Protein AF-A0A2G2H6Z3-F1 (afdb_monomer)

Foldseek 3Di:
DDDDDDDDDPPPPPPPDPFAQADEDPVDFQDPPPLCRVQARVQVSVLLRQLLCVHDDCVQEPPVLCQVLVVLSVCSHLLCDDPPVRDSRQWHKYWDDWDADPQRKIWTWIWTWGADPNDIDTAWIFIWIWHDDPRHTHIGFQLCVLQVPWDWDDDPQAIETEPDDDDPVQLVVQVVVQVVVCVVVVHHQLARYEYAACAPCSLCVSRRTNDHPVCPPPPDKDWDDHPNNYIYTGHRTSHPVPVVVVRRVD

Radius of gyration: 23.0 Å; Cα contacts (8 Å, |Δi|>4): 441; chains: 1; bounding box: 50×42×101 Å

Mean predicted aligned error: 6.3 Å

pLDDT: mean 90.59, std 12.27, range [41.0, 98.56]

Sequence (250 aa):
MKNIITISIFFICSITFAQQTILENSWTIFSRDSIINTKLETSLNNFLTETNKGNYNIKYIDQNHLKKNKYFYEEFEQITNSRYFKDSVFFKPQLLKSVVDKNQDYYLTIQYIGVNEEKPITNTILKFKATPKDDYYQFFCLFDENTVNWKSKVNDGITFYYSTNYNEEKANKFVKFHRNLEKLTKQSSPIKNYYKCKNTQEALEIFGIQFALRSANSGSGFGMSDDYGNFITGINSEDYLHDYVHSFFG

Nearest PDB structures (foldseek):
  8f3p-assembly1_A  TM=4.150E-01  e=6.224E-02  Enterococcus faecium
  8f3f-assembly1_A  TM=3.521E-01  e=7.906E-02  Enterococcus faecium
  8tnp-assembly1_A  TM=5.217E-01  e=1.669E+00  Homo sapiens
  8u15-assembly1_B  TM=3.998E-01  e=1.166E+00  Homo sapiens
  6sj7-assembly1_B  TM=3.960E-01  e=1.572E+00  Homo sapiens

Secondary structure (DSSP, 8-state):
---------------------PBPPTT--S-SSHHHHHHHHHHHHHHHHHHTTT---TTTS-HHHHHHTHHHHHTTTTTT-BTTTTBTT-SEEEEEEEEE-TTS-EEEEEEEEEEETTEEEEEEEEEEEEEE-SSSEEEE-SHHHHHTT-EEEEETTEEEEESS---HHHHHHHHHHHHHHHHHHT------EEEE-SSHHHHHHTTTEEEEGGGTT--S--EEE-TTSEEEESSS-S--HHHHHHHHH-

Structure (mmCIF, N/CA/C/O backbone):
data_AF-A0A2G2H6Z3-F1
#
_entry.id   AF-A0A2G2H6Z3-F1
#
loop_
_atom_site.group_PDB
_atom_site.id
_atom_site.type_symbol
_atom_site.label_atom_id
_atom_site.label_alt_id
_atom_site.label_comp_id
_atom_site.label_asym_id
_atom_site.label_entity_id
_atom_site.label_seq_id
_atom_site.pdbx_PDB_ins_code
_atom_site.Cartn_x
_atom_site.Cartn_y
_atom_site.Cartn_z
_atom_site.occupancy
_atom_site.B_iso_or_equiv
_atom_site.auth_seq_id
_atom_site.auth_comp_id
_atom_site.auth_asym_id
_atom_site.auth_atom_id
_atom_site.pdbx_PDB_model_num
ATOM 1 N N . MET A 1 1 ? -5.916 14.691 -72.565 1.00 41.00 1 MET A N 1
ATOM 2 C CA . MET A 1 1 ? -4.764 14.299 -71.717 1.00 41.00 1 MET A CA 1
ATOM 3 C C . MET A 1 1 ? -4.893 15.068 -70.407 1.00 41.00 1 MET A C 1
ATOM 5 O O . MET A 1 1 ? -5.027 16.276 -70.482 1.00 41.00 1 MET A O 1
ATOM 9 N N . LYS A 1 2 ? -5.221 14.390 -69.291 1.00 43.62 2 LYS A N 1
ATOM 10 C CA . LYS A 1 2 ? -4.278 13.980 -68.214 1.00 43.62 2 LYS A CA 1
ATOM 11 C C . LYS A 1 2 ? -3.674 15.215 -67.507 1.00 43.62 2 LYS A C 1
ATOM 13 O O . LYS A 1 2 ? -3.047 16.003 -68.189 1.00 43.62 2 LYS A O 1
ATOM 18 N N . ASN A 1 3 ? -3.774 15.477 -66.202 1.00 44.56 3 ASN A N 1
ATOM 19 C CA . ASN A 1 3 ? -4.063 14.674 -65.012 1.00 44.56 3 ASN A CA 1
ATOM 20 C C . ASN A 1 3 ? -4.560 15.611 -63.889 1.00 44.56 3 ASN A C 1
ATOM 22 O O . ASN A 1 3 ? -3.958 16.663 -63.686 1.00 44.56 3 ASN A O 1
ATOM 26 N N . ILE A 1 4 ? -5.570 15.208 -63.114 1.00 50.81 4 ILE A N 1
ATOM 27 C CA . ILE A 1 4 ? -5.819 15.764 -61.774 1.00 50.81 4 ILE A CA 1
ATOM 28 C C . ILE A 1 4 ? -5.204 14.763 -60.796 1.00 50.81 4 ILE A C 1
ATOM 30 O O . ILE A 1 4 ? -5.664 13.629 -60.697 1.00 50.81 4 ILE A O 1
ATOM 34 N N . ILE A 1 5 ? -4.104 15.153 -60.153 1.00 58.66 5 ILE A N 1
ATOM 35 C CA . ILE A 1 5 ? -3.423 14.352 -59.135 1.00 58.66 5 ILE A CA 1
ATOM 36 C C . ILE A 1 5 ? -4.050 14.717 -57.787 1.00 58.66 5 ILE A C 1
ATOM 38 O O . ILE A 1 5 ? -3.790 15.788 -57.243 1.00 58.66 5 ILE A O 1
ATOM 42 N N . THR A 1 6 ? -4.889 13.833 -57.256 1.00 57.03 6 THR A N 1
ATOM 43 C CA . THR A 1 6 ? -5.400 13.922 -55.885 1.00 57.03 6 THR A CA 1
ATOM 44 C C . THR A 1 6 ? -4.414 13.204 -54.965 1.00 57.03 6 THR A C 1
ATOM 46 O O . THR A 1 6 ? -4.332 11.979 -54.969 1.00 57.03 6 THR A O 1
ATOM 49 N N . ILE A 1 7 ? -3.625 13.963 -54.202 1.00 59.94 7 ILE A N 1
ATOM 50 C CA . ILE A 1 7 ? -2.757 13.423 -53.148 1.00 59.94 7 ILE A CA 1
ATOM 51 C C . ILE A 1 7 ? -3.603 13.278 -51.877 1.00 59.94 7 ILE A C 1
ATOM 53 O O . ILE A 1 7 ? -3.895 14.259 -51.197 1.00 59.94 7 ILE A O 1
ATOM 57 N N . SER A 1 8 ? -4.009 12.049 -51.561 1.00 59.59 8 SER A N 1
ATOM 58 C CA . SER A 1 8 ? -4.541 11.683 -50.245 1.00 59.59 8 SER A CA 1
ATOM 59 C C . SER A 1 8 ? -3.375 11.296 -49.335 1.00 59.59 8 SER A C 1
ATOM 61 O O . SER A 1 8 ? -2.833 10.199 -49.443 1.00 59.59 8 SER A O 1
ATOM 63 N N . ILE A 1 9 ? -2.968 12.205 -48.447 1.00 58.09 9 ILE A N 1
ATOM 64 C CA . ILE A 1 9 ? -2.001 11.913 -47.380 1.00 58.09 9 ILE A CA 1
ATOM 65 C C . ILE A 1 9 ? -2.734 11.137 -46.282 1.00 58.09 9 ILE A C 1
ATOM 67 O O . ILE A 1 9 ? -3.565 11.686 -45.562 1.00 58.09 9 ILE A O 1
ATOM 71 N N . PHE A 1 10 ? -2.423 9.847 -46.168 1.00 52.22 10 PHE A N 1
ATOM 72 C CA . PHE A 1 10 ? -2.786 9.014 -45.026 1.00 52.22 10 PHE A CA 1
ATOM 73 C C . PHE A 1 10 ? -1.935 9.443 -43.823 1.00 52.22 10 PHE A C 1
ATOM 75 O O . PHE A 1 10 ? -0.770 9.068 -43.702 1.00 52.22 10 PHE A O 1
ATOM 82 N N . PHE A 1 11 ? -2.512 10.245 -42.930 1.00 54.81 11 PHE A N 1
ATOM 83 C CA . PHE A 1 11 ? -1.947 10.497 -41.606 1.00 54.81 11 PHE A CA 1
ATOM 84 C C . PHE A 1 11 ? -2.235 9.271 -40.728 1.00 54.81 11 PHE A C 1
ATOM 86 O O . PHE A 1 11 ? -3.253 9.195 -40.043 1.00 54.81 11 PHE A O 1
ATOM 93 N N . ILE A 1 12 ? -1.358 8.266 -40.780 1.00 55.50 12 ILE A N 1
ATOM 94 C CA . ILE A 1 12 ? -1.335 7.209 -39.765 1.00 55.50 12 ILE A CA 1
ATOM 95 C C . ILE A 1 12 ? -0.682 7.834 -38.532 1.00 55.50 12 ILE A C 1
ATOM 97 O O . ILE A 1 12 ? 0.539 7.851 -38.395 1.00 55.50 12 ILE A O 1
ATOM 101 N N . CYS A 1 13 ? -1.500 8.415 -37.654 1.00 49.50 13 CYS A N 1
ATOM 102 C CA . CYS A 1 13 ? -1.067 8.773 -3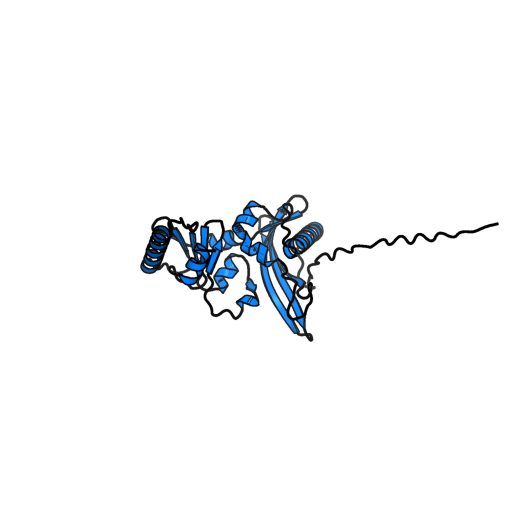6.311 1.00 49.50 13 CYS A CA 1
ATOM 103 C C . CYS A 1 13 ? -0.743 7.479 -35.562 1.00 49.50 13 CYS A C 1
ATOM 105 O O . CYS A 1 13 ? -1.629 6.826 -35.012 1.00 49.50 13 CYS A O 1
ATOM 107 N N . SER A 1 14 ? 0.531 7.099 -35.553 1.00 44.69 14 SER A N 1
ATOM 108 C CA . SER A 1 14 ? 1.062 6.079 -34.659 1.00 44.69 14 SER A CA 1
ATOM 109 C C . SER A 1 14 ? 0.918 6.587 -33.226 1.00 44.69 14 SER A C 1
ATOM 111 O O . SER A 1 14 ? 1.774 7.319 -32.731 1.00 44.69 14 SER A O 1
ATOM 113 N N . ILE A 1 15 ? -0.182 6.239 -32.557 1.00 49.91 15 ILE A N 1
ATOM 114 C CA . ILE A 1 15 ? -0.319 6.434 -31.113 1.00 49.91 15 ILE A CA 1
ATOM 115 C C . ILE A 1 15 ? 0.637 5.430 -30.465 1.00 49.91 15 ILE A C 1
ATOM 117 O O . ILE A 1 15 ? 0.277 4.287 -30.192 1.00 49.91 15 ILE A O 1
ATOM 121 N N . THR A 1 16 ? 1.896 5.824 -30.280 1.00 48.53 16 THR A N 1
ATOM 122 C CA . THR A 1 16 ? 2.834 5.051 -29.470 1.00 48.53 16 THR A CA 1
ATOM 123 C C . THR A 1 16 ? 2.385 5.178 -28.023 1.00 48.53 16 THR A C 1
ATOM 125 O O . THR A 1 16 ? 2.597 6.209 -27.382 1.00 48.53 16 THR A O 1
ATOM 128 N N . PHE A 1 17 ? 1.719 4.149 -27.507 1.00 55.22 17 PHE A N 1
ATOM 129 C CA . PHE A 1 17 ? 1.462 4.053 -26.079 1.00 55.22 17 PHE A CA 1
ATOM 130 C C . PHE A 1 17 ? 2.807 3.876 -25.376 1.00 55.22 17 PHE A C 1
ATOM 132 O O . PHE A 1 17 ? 3.453 2.841 -25.519 1.00 55.22 17 PHE A O 1
ATOM 139 N N . ALA A 1 18 ? 3.244 4.899 -24.642 1.00 60.47 18 ALA A N 1
ATOM 140 C CA . ALA A 1 18 ? 4.401 4.785 -23.768 1.00 60.47 18 ALA A CA 1
ATOM 141 C C . ALA A 1 18 ? 4.065 3.774 -22.660 1.00 60.47 18 ALA A C 1
ATOM 143 O O . ALA A 1 18 ? 3.297 4.072 -21.741 1.00 60.47 18 ALA A O 1
ATOM 144 N N . GLN A 1 19 ? 4.573 2.552 -22.803 1.00 69.69 19 GLN A N 1
ATOM 145 C CA . GLN A 1 19 ? 4.527 1.533 -21.764 1.00 69.69 19 GLN A CA 1
ATOM 146 C C . GLN A 1 19 ? 5.604 1.860 -20.729 1.00 69.69 19 GLN A C 1
ATOM 148 O O . GLN A 1 19 ? 6.705 2.280 -21.087 1.00 69.69 19 GLN A O 1
ATOM 153 N N . GLN A 1 20 ? 5.291 1.698 -19.445 1.00 77.50 20 GLN A N 1
ATOM 154 C CA . GLN A 1 20 ? 6.327 1.751 -18.425 1.00 77.50 20 GLN A CA 1
ATOM 155 C C . GLN A 1 20 ? 7.161 0.479 -18.514 1.00 77.50 20 GLN A C 1
ATOM 157 O O . GLN A 1 20 ? 6.627 -0.629 -18.465 1.00 77.50 20 GLN A O 1
ATOM 162 N N . THR A 1 21 ? 8.471 0.655 -18.625 1.00 82.56 21 THR A N 1
ATOM 163 C CA . THR A 1 21 ? 9.439 -0.433 -18.539 1.00 82.56 21 THR A CA 1
ATOM 164 C C . THR A 1 21 ? 10.172 -0.293 -17.220 1.00 82.56 21 THR A C 1
ATOM 166 O O . THR A 1 21 ? 10.769 0.752 -16.945 1.00 82.56 21 THR A O 1
ATOM 169 N N . ILE A 1 22 ? 10.112 -1.332 -16.394 1.00 86.25 22 ILE A N 1
ATOM 170 C CA . ILE A 1 22 ? 10.948 -1.424 -15.209 1.00 86.25 22 ILE A CA 1
ATOM 171 C C . ILE A 1 22 ? 12.415 -1.502 -15.614 1.00 86.25 22 ILE A C 1
ATOM 173 O O . ILE A 1 22 ? 12.805 -2.262 -16.496 1.00 86.25 22 ILE A O 1
ATOM 177 N N . LEU A 1 23 ? 13.235 -0.685 -14.967 1.00 83.44 23 LEU A N 1
ATOM 178 C CA . LEU A 1 23 ? 14.672 -0.733 -15.142 1.00 83.44 23 LEU A CA 1
ATOM 179 C C . LEU A 1 23 ? 15.222 -1.885 -14.296 1.00 83.44 23 LEU A C 1
ATOM 181 O O . LEU A 1 23 ? 15.136 -1.865 -13.064 1.00 83.44 23 LEU A O 1
ATOM 185 N N . GLU A 1 24 ? 15.800 -2.884 -14.950 1.00 76.38 24 GLU A N 1
ATOM 186 C CA . GLU A 1 24 ? 16.700 -3.825 -14.289 1.00 76.38 24 GLU A CA 1
ATOM 187 C C . GLU A 1 24 ? 18.053 -3.137 -14.069 1.00 76.38 24 GLU A C 1
ATOM 189 O O . GLU A 1 24 ? 18.517 -2.358 -14.907 1.00 76.38 24 GLU A O 1
ATOM 194 N N . ASN A 1 25 ? 18.698 -3.391 -12.929 1.00 72.25 25 ASN A N 1
ATOM 195 C CA . ASN A 1 25 ? 20.121 -3.091 -12.806 1.00 72.25 25 ASN A CA 1
ATOM 196 C C . ASN A 1 25 ? 20.913 -4.365 -13.112 1.00 72.25 25 ASN A C 1
ATOM 198 O O . ASN A 1 25 ? 20.389 -5.469 -13.008 1.00 72.25 25 ASN A O 1
ATOM 202 N N . SER A 1 26 ? 22.194 -4.233 -13.453 1.00 72.19 26 SER A N 1
ATOM 203 C CA . SER A 1 26 ? 23.052 -5.367 -13.836 1.00 72.19 26 SER A CA 1
ATOM 204 C C . SER A 1 26 ? 23.199 -6.466 -12.769 1.00 72.19 26 SER A C 1
ATOM 206 O O . SER A 1 26 ? 23.821 -7.491 -13.029 1.00 72.19 26 SER A O 1
ATOM 208 N N . TRP A 1 27 ? 22.672 -6.248 -11.564 1.00 75.62 27 TRP A N 1
ATOM 209 C CA . TRP A 1 27 ? 22.771 -7.129 -10.405 1.00 75.62 27 TR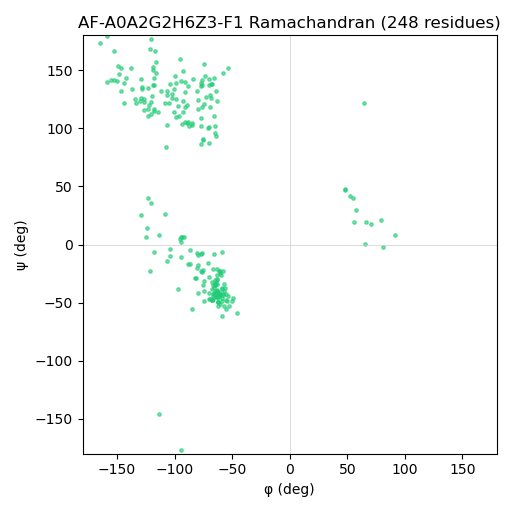P A CA 1
ATOM 210 C C . TRP A 1 27 ? 21.408 -7.654 -9.928 1.00 75.62 27 TRP A C 1
ATOM 212 O O . TRP A 1 27 ? 21.375 -8.500 -9.033 1.00 75.62 27 TRP A O 1
ATOM 222 N N . THR A 1 28 ? 20.292 -7.180 -10.494 1.00 82.19 28 THR A N 1
ATOM 223 C CA . THR A 1 28 ? 18.934 -7.562 -10.097 1.00 82.19 28 THR A CA 1
ATOM 224 C C . THR A 1 28 ? 18.168 -8.125 -11.286 1.00 82.19 28 THR A C 1
ATOM 226 O O . THR A 1 28 ? 17.881 -7.431 -12.250 1.00 82.19 28 THR A O 1
ATOM 229 N N . ILE A 1 29 ? 17.806 -9.401 -11.176 1.00 87.06 29 ILE A N 1
ATOM 230 C CA . ILE A 1 29 ? 16.912 -10.103 -12.102 1.00 87.06 29 ILE A CA 1
ATOM 231 C C . ILE A 1 29 ? 15.679 -10.567 -11.330 1.00 87.06 29 ILE A C 1
ATOM 233 O O . ILE A 1 29 ? 15.762 -10.815 -10.119 1.00 87.06 29 ILE A O 1
ATOM 237 N N . PHE A 1 30 ? 14.540 -10.714 -12.004 1.00 87.06 30 PHE A N 1
ATOM 238 C CA . PHE A 1 30 ? 13.340 -11.241 -11.355 1.00 87.06 30 PHE A CA 1
ATOM 239 C C . PHE A 1 30 ? 13.500 -12.719 -11.012 1.00 87.06 30 PHE A C 1
ATOM 241 O O . PHE A 1 30 ? 13.204 -13.129 -9.888 1.00 87.06 30 PHE A O 1
ATOM 248 N N . SER A 1 31 ? 13.981 -13.507 -11.975 1.00 89.06 31 SER A N 1
ATOM 249 C CA . SER A 1 31 ? 14.215 -14.943 -11.849 1.00 89.06 31 SER A CA 1
ATOM 250 C C . SER A 1 31 ? 15.380 -15.384 -12.734 1.00 89.06 31 SER A C 1
ATOM 252 O O . SER A 1 31 ? 15.662 -14.777 -13.762 1.00 89.06 31 SER A O 1
ATOM 254 N N . ARG A 1 32 ? 16.055 -16.473 -12.349 1.00 89.00 32 ARG A N 1
ATOM 255 C CA . ARG A 1 32 ? 17.066 -17.129 -13.201 1.00 89.00 32 ARG A CA 1
ATOM 256 C C . ARG A 1 32 ? 16.439 -17.969 -14.313 1.00 89.00 32 ARG A C 1
ATOM 258 O O . ARG A 1 32 ? 17.100 -18.244 -15.308 1.00 89.00 32 ARG A O 1
ATOM 265 N N . ASP A 1 33 ? 15.196 -18.396 -14.121 1.00 93.38 33 ASP A N 1
ATOM 266 C CA . ASP A 1 33 ? 14.408 -19.039 -15.165 1.00 93.38 33 ASP A CA 1
ATOM 267 C C . ASP A 1 33 ? 13.913 -17.955 -16.127 1.00 93.38 33 ASP A C 1
ATOM 269 O O . ASP A 1 33 ? 13.194 -17.041 -15.717 1.00 93.38 33 ASP A O 1
ATOM 273 N N . SER A 1 34 ? 14.315 -18.043 -17.394 1.00 92.56 34 SER A N 1
ATOM 274 C CA . SER A 1 34 ? 14.007 -17.030 -18.403 1.00 92.56 34 SER A CA 1
ATOM 275 C C . SER A 1 34 ? 12.514 -16.924 -18.705 1.00 92.56 34 SER A C 1
ATOM 277 O O . SER A 1 34 ? 12.018 -15.820 -18.910 1.00 92.56 34 SER A O 1
ATOM 279 N N . ILE A 1 35 ? 11.780 -18.041 -18.680 1.00 93.94 35 ILE A N 1
ATOM 280 C CA . ILE A 1 35 ? 10.336 -18.061 -18.929 1.00 93.94 35 ILE A CA 1
ATOM 281 C C . ILE A 1 35 ? 9.629 -17.332 -17.789 1.00 93.94 35 ILE A C 1
ATOM 283 O O . ILE A 1 35 ? 8.782 -16.469 -18.032 1.00 93.94 35 ILE A O 1
ATOM 287 N N . ILE A 1 36 ? 10.005 -17.641 -16.546 1.00 95.25 36 ILE A N 1
ATOM 288 C CA . ILE A 1 36 ? 9.456 -16.960 -15.372 1.00 95.25 36 ILE A CA 1
ATOM 289 C C . ILE A 1 36 ? 9.837 -15.478 -15.382 1.00 95.25 36 ILE A C 1
ATOM 291 O O . ILE A 1 36 ? 8.970 -14.640 -15.141 1.00 95.25 36 ILE A O 1
ATOM 295 N N . ASN A 1 37 ? 11.093 -15.143 -15.700 1.00 93.75 37 ASN A N 1
ATOM 296 C CA . ASN A 1 37 ? 11.560 -13.758 -15.759 1.00 93.75 37 ASN A CA 1
ATOM 297 C C . ASN A 1 37 ? 10.713 -12.942 -16.739 1.00 93.75 37 ASN A C 1
ATOM 299 O O . ASN A 1 37 ? 10.122 -11.943 -16.343 1.00 93.75 37 ASN A O 1
ATOM 303 N N . THR A 1 38 ? 10.556 -13.418 -17.979 1.00 93.88 38 THR A N 1
ATOM 304 C CA . THR A 1 38 ? 9.747 -12.736 -18.997 1.00 93.88 38 THR A CA 1
ATOM 305 C C . THR A 1 38 ? 8.280 -12.613 -18.582 1.00 93.88 38 THR A C 1
ATOM 307 O O . THR A 1 38 ? 7.689 -11.544 -18.753 1.00 93.88 38 THR A O 1
ATOM 310 N N . LYS A 1 39 ? 7.673 -13.667 -18.014 1.00 95.69 39 LYS A N 1
ATOM 311 C CA . LYS A 1 39 ? 6.275 -13.624 -17.546 1.00 95.69 39 LYS A CA 1
ATOM 312 C C . LYS A 1 39 ? 6.080 -12.609 -16.414 1.00 95.69 39 LYS A C 1
ATOM 314 O O . LYS A 1 39 ? 5.112 -11.842 -16.437 1.00 95.69 39 LYS A O 1
ATOM 319 N N . LEU A 1 40 ? 6.982 -12.599 -15.436 1.00 96.38 40 LEU A N 1
ATOM 320 C CA . LEU A 1 40 ? 6.923 -11.726 -14.266 1.00 96.38 40 LEU A CA 1
ATOM 321 C C . LEU A 1 40 ? 7.187 -10.267 -14.643 1.00 96.38 40 LEU A C 1
ATOM 323 O O . LEU A 1 40 ? 6.388 -9.401 -14.294 1.00 96.38 40 LEU A O 1
ATOM 327 N N . GLU A 1 41 ? 8.229 -10.008 -15.432 1.00 95.62 41 GLU A N 1
ATOM 328 C CA . GLU A 1 41 ? 8.558 -8.680 -15.954 1.00 95.62 41 GLU A CA 1
ATOM 329 C C . GLU A 1 41 ? 7.404 -8.111 -16.793 1.00 95.62 41 GLU A C 1
ATOM 331 O O . GLU A 1 41 ? 6.947 -6.993 -16.558 1.00 95.62 41 GLU A O 1
ATOM 336 N N . THR A 1 42 ? 6.859 -8.904 -17.723 1.00 95.69 42 THR A N 1
ATOM 337 C CA . THR A 1 42 ? 5.726 -8.480 -18.562 1.00 95.69 42 THR A CA 1
ATOM 338 C C . THR A 1 42 ? 4.490 -8.182 -17.717 1.00 95.69 42 THR A C 1
ATOM 340 O O . THR A 1 42 ? 3.799 -7.188 -17.949 1.00 95.69 42 THR A O 1
ATOM 343 N N . SER A 1 43 ? 4.188 -9.024 -16.725 1.00 97.75 43 SER A N 1
ATOM 344 C CA . SER A 1 43 ? 3.056 -8.795 -15.819 1.00 97.75 43 SER A CA 1
ATOM 345 C C . SER A 1 43 ? 3.252 -7.522 -15.003 1.00 97.75 43 SER A C 1
ATOM 347 O O . SER A 1 43 ? 2.319 -6.733 -14.873 1.00 97.75 43 SER A O 1
ATOM 349 N N . LEU A 1 44 ? 4.471 -7.292 -14.511 1.00 97.69 44 LEU A N 1
ATOM 350 C CA . LEU A 1 44 ? 4.803 -6.125 -13.710 1.00 97.69 44 LEU A CA 1
ATOM 351 C C . LEU A 1 44 ? 4.732 -4.841 -14.535 1.00 97.69 44 LEU A C 1
ATOM 353 O O . LEU A 1 44 ? 4.073 -3.900 -14.116 1.00 97.69 44 LEU A O 1
ATOM 357 N N . ASN A 1 45 ? 5.326 -4.805 -15.727 1.00 96.94 45 ASN A N 1
ATOM 358 C CA . ASN A 1 45 ? 5.267 -3.634 -16.606 1.00 96.94 45 ASN A CA 1
ATOM 359 C C . ASN A 1 45 ? 3.821 -3.235 -16.929 1.00 96.94 45 ASN A C 1
ATOM 361 O O . ASN A 1 45 ? 3.486 -2.048 -16.918 1.00 96.94 45 ASN A O 1
ATOM 365 N N . ASN A 1 46 ? 2.945 -4.216 -17.167 1.00 97.12 46 ASN A N 1
ATOM 366 C CA . ASN A 1 46 ? 1.522 -3.957 -17.382 1.00 97.12 46 ASN A CA 1
ATOM 367 C C . ASN A 1 46 ? 0.837 -3.438 -16.111 1.00 97.12 46 ASN A C 1
ATOM 369 O O . ASN A 1 46 ? 0.185 -2.399 -16.170 1.00 97.12 46 ASN A O 1
ATOM 373 N N . PHE A 1 47 ? 1.059 -4.087 -14.964 1.00 97.81 47 PHE A N 1
ATOM 374 C CA . PHE A 1 47 ? 0.543 -3.633 -13.672 1.00 97.81 47 PHE A CA 1
ATOM 375 C C . PHE A 1 47 ? 0.952 -2.188 -13.354 1.00 97.81 47 PHE A C 1
ATOM 377 O O . PHE A 1 47 ? 0.092 -1.370 -13.033 1.00 97.81 47 PHE A O 1
ATOM 384 N N . LEU A 1 48 ? 2.235 -1.838 -13.493 1.00 97.00 48 LEU A N 1
ATOM 385 C CA . LEU A 1 48 ? 2.734 -0.486 -13.216 1.00 97.00 48 LEU A CA 1
ATOM 386 C C . LEU A 1 48 ? 2.164 0.536 -14.216 1.00 97.00 48 LEU A C 1
ATOM 388 O O . LEU A 1 48 ? 1.698 1.602 -13.820 1.00 97.00 48 LEU A O 1
ATOM 392 N N . THR A 1 49 ? 2.109 0.185 -15.507 1.00 95.56 49 THR A N 1
ATOM 393 C CA . THR A 1 49 ? 1.547 1.062 -16.552 1.00 95.56 49 THR A CA 1
ATOM 394 C C . THR A 1 49 ? 0.075 1.388 -16.306 1.00 95.56 49 THR A C 1
ATOM 396 O O . THR A 1 49 ? -0.353 2.523 -16.532 1.00 95.56 49 THR A O 1
ATOM 399 N N . GLU A 1 50 ? -0.715 0.395 -15.904 1.00 95.56 50 GLU A N 1
ATOM 400 C CA . GLU A 1 50 ? -2.146 0.558 -15.661 1.00 95.56 50 GLU A CA 1
ATOM 401 C C . GLU A 1 50 ? -2.407 1.305 -14.350 1.00 95.56 50 GLU A C 1
ATOM 403 O O . GLU A 1 50 ? -3.122 2.310 -14.359 1.00 95.56 50 GLU A O 1
ATOM 408 N N . THR A 1 51 ? -1.762 0.899 -13.254 1.00 96.19 51 THR A N 1
ATOM 409 C CA . THR A 1 51 ? -1.940 1.548 -11.944 1.00 96.19 51 THR A CA 1
ATOM 410 C C . THR A 1 51 ? -1.456 2.995 -11.936 1.00 96.19 51 THR A C 1
ATOM 412 O O . THR A 1 51 ? -2.130 3.846 -11.368 1.00 96.19 51 THR A O 1
ATOM 415 N N . ASN A 1 52 ? -0.397 3.343 -12.679 1.00 95.50 52 ASN A N 1
ATOM 416 C CA . ASN A 1 52 ? 0.018 4.743 -12.831 1.00 95.50 52 ASN A CA 1
ATOM 417 C C . ASN A 1 52 ? -1.050 5.640 -13.476 1.00 95.50 52 ASN A C 1
ATOM 419 O O . ASN A 1 52 ? -1.034 6.855 -13.281 1.00 95.50 52 ASN A O 1
ATOM 423 N N . LYS A 1 53 ? -1.986 5.056 -14.231 1.00 94.69 53 LYS A N 1
ATOM 424 C CA . LYS A 1 53 ? -3.123 5.759 -14.844 1.00 94.69 53 LYS A CA 1
ATOM 425 C C . LYS A 1 53 ? -4.396 5.706 -13.988 1.00 94.69 53 LYS A C 1
ATOM 427 O O . LYS A 1 53 ? -5.423 6.182 -14.457 1.00 94.69 53 LYS A O 1
ATOM 432 N N . GLY A 1 54 ? -4.353 5.104 -12.796 1.00 94.81 54 GLY A N 1
ATOM 433 C CA . GLY A 1 54 ? -5.547 4.815 -11.990 1.00 94.81 54 GLY A CA 1
ATOM 434 C C . GLY A 1 54 ? -6.429 3.712 -12.577 1.00 94.81 54 GLY A C 1
ATOM 435 O O . GLY A 1 54 ? -7.599 3.591 -12.226 1.00 94.81 54 GLY A O 1
ATOM 436 N N . ASN A 1 55 ? -5.888 2.902 -13.494 1.00 95.44 55 ASN A N 1
ATOM 437 C CA . ASN A 1 55 ? -6.611 1.788 -14.094 1.00 95.44 55 ASN A CA 1
ATOM 438 C C . ASN A 1 55 ? -6.259 0.490 -13.362 1.00 95.44 55 ASN A C 1
ATOM 440 O O . ASN A 1 55 ? -5.113 0.047 -13.380 1.00 95.44 55 ASN A O 1
ATOM 444 N N . TYR A 1 56 ? -7.257 -0.159 -12.762 1.00 93.56 56 TYR A N 1
ATOM 445 C CA . TYR A 1 56 ? -7.060 -1.380 -11.980 1.00 93.56 56 TYR A CA 1
ATOM 446 C C . TYR A 1 56 ? -7.598 -2.616 -12.706 1.00 93.56 56 TYR A C 1
ATOM 448 O O . TYR A 1 56 ? -8.728 -3.053 -12.484 1.00 93.56 56 TYR A O 1
ATOM 456 N N . ASN A 1 57 ? -6.788 -3.185 -13.599 1.00 92.94 57 ASN A N 1
ATOM 457 C CA . ASN A 1 57 ? -7.179 -4.350 -14.389 1.00 92.94 57 ASN A CA 1
ATOM 458 C C . ASN A 1 57 ? -7.298 -5.613 -13.525 1.00 92.94 57 ASN A C 1
ATOM 460 O O . ASN A 1 57 ? -6.357 -6.008 -12.831 1.00 92.94 57 ASN A O 1
ATOM 464 N N . ILE A 1 58 ? -8.438 -6.300 -13.646 1.00 94.19 58 ILE A N 1
ATOM 465 C CA . ILE A 1 58 ? -8.738 -7.555 -12.940 1.00 94.19 58 ILE A CA 1
ATOM 466 C C . ILE A 1 58 ? -7.724 -8.668 -13.227 1.00 94.19 58 ILE A C 1
ATOM 468 O O . ILE A 1 58 ? -7.577 -9.600 -12.436 1.00 94.19 58 ILE A O 1
ATOM 472 N N . LYS A 1 59 ? -7.020 -8.584 -14.365 1.00 96.38 59 LYS A N 1
ATOM 473 C CA . LYS A 1 59 ? -5.963 -9.526 -14.712 1.00 96.38 59 LYS A CA 1
ATOM 474 C C . LYS A 1 59 ? -4.835 -9.443 -13.691 1.00 96.38 59 LYS A C 1
ATOM 476 O O . LYS A 1 59 ? -4.496 -10.458 -13.110 1.00 96.38 59 LYS A O 1
ATOM 481 N N . TYR A 1 60 ? -4.294 -8.262 -13.412 1.00 97.44 60 TYR A N 1
ATOM 482 C CA . TYR A 1 60 ? -3.113 -8.120 -12.550 1.00 97.44 60 TYR A CA 1
ATOM 483 C C . TYR A 1 60 ? -3.451 -7.841 -11.082 1.00 97.44 60 TYR A C 1
ATOM 485 O O . TYR A 1 60 ? -2.568 -7.910 -10.229 1.00 97.44 60 TYR A O 1
ATOM 493 N N . ILE A 1 61 ? -4.716 -7.541 -10.777 1.00 96.88 61 ILE A N 1
ATOM 494 C CA . ILE A 1 61 ? -5.165 -7.151 -9.441 1.00 96.88 61 ILE A CA 1
ATOM 495 C C . ILE A 1 61 ? -6.441 -7.910 -9.075 1.00 96.88 61 ILE A C 1
ATOM 497 O O . ILE A 1 61 ? -7.451 -7.827 -9.776 1.00 96.88 61 ILE A O 1
ATOM 501 N N . ASP A 1 62 ? -6.416 -8.606 -7.938 1.00 96.56 62 ASP A N 1
ATOM 502 C CA . ASP A 1 62 ? -7.634 -9.149 -7.339 1.00 96.56 62 ASP A CA 1
ATOM 503 C C . ASP A 1 62 ? -8.532 -8.011 -6.826 1.00 96.56 62 ASP A C 1
ATOM 505 O O . ASP A 1 62 ? -8.102 -7.162 -6.047 1.00 96.56 62 ASP A O 1
ATOM 509 N N . GLN A 1 63 ? -9.795 -7.987 -7.252 1.00 94.75 63 GLN A N 1
ATOM 510 C CA . GLN A 1 63 ? -10.698 -6.867 -6.967 1.00 94.75 63 GLN A CA 1
ATOM 511 C C . GLN A 1 63 ? -11.122 -6.779 -5.498 1.00 94.75 63 GLN A C 1
ATOM 513 O O . GLN A 1 63 ? -11.412 -5.686 -5.013 1.00 94.75 63 GLN A O 1
ATOM 518 N N . ASN A 1 64 ? -11.159 -7.896 -4.772 1.00 94.00 64 ASN A N 1
ATOM 519 C CA . ASN A 1 64 ? -11.455 -7.857 -3.342 1.00 94.00 64 ASN A CA 1
ATOM 520 C C . ASN A 1 64 ? -10.244 -7.326 -2.570 1.00 94.00 64 ASN A C 1
ATOM 522 O O . ASN A 1 64 ? -10.404 -6.497 -1.672 1.00 94.00 64 ASN A O 1
ATOM 526 N N . HIS A 1 65 ? -9.038 -7.740 -2.969 1.00 95.00 65 HIS A N 1
ATOM 527 C CA . HIS A 1 65 ? -7.791 -7.225 -2.411 1.00 95.00 65 HIS A CA 1
ATOM 528 C C . HIS A 1 65 ? -7.600 -5.739 -2.706 1.00 95.00 65 HIS A C 1
ATOM 530 O O . HIS A 1 65 ? -7.185 -5.006 -1.810 1.00 95.00 65 HIS A O 1
ATOM 536 N N . LEU A 1 66 ? -7.950 -5.286 -3.917 1.00 94.50 66 LEU A N 1
ATOM 537 C CA . LEU A 1 66 ? -7.960 -3.873 -4.301 1.00 94.50 66 LEU A CA 1
ATOM 538 C C . LEU A 1 66 ? -8.824 -3.051 -3.363 1.00 94.50 66 LEU A C 1
ATOM 540 O O . LEU A 1 66 ? -8.340 -2.089 -2.785 1.00 94.50 66 LEU A O 1
ATOM 544 N N . LYS A 1 67 ? -10.092 -3.435 -3.196 1.00 92.31 67 LYS A N 1
ATOM 545 C CA . LYS A 1 67 ? -11.014 -2.676 -2.351 1.00 92.31 67 LYS A CA 1
ATOM 546 C C . LYS A 1 67 ? -10.493 -2.587 -0.916 1.00 92.31 67 LYS A C 1
ATOM 548 O O . LYS A 1 67 ? -10.464 -1.500 -0.352 1.00 92.31 67 LYS A O 1
ATOM 553 N N . LYS A 1 68 ? -10.027 -3.708 -0.352 1.00 92.75 68 LYS A N 1
ATOM 554 C CA . LYS A 1 68 ? -9.492 -3.757 1.017 1.00 92.75 68 LYS A CA 1
ATOM 555 C C . LYS A 1 68 ? -8.213 -2.933 1.193 1.00 92.75 68 LYS A C 1
ATOM 557 O O . LYS A 1 68 ? -7.982 -2.396 2.266 1.00 92.75 68 LYS A O 1
ATOM 562 N N . ASN A 1 69 ? -7.378 -2.845 0.162 1.00 94.75 69 ASN A N 1
ATOM 563 C CA . ASN A 1 69 ? -6.057 -2.219 0.234 1.00 94.75 69 ASN A CA 1
ATOM 564 C C . ASN A 1 69 ? -5.932 -1.051 -0.747 1.00 94.75 69 ASN A C 1
ATOM 566 O O . ASN A 1 69 ? -4.866 -0.843 -1.326 1.00 94.75 69 ASN A O 1
ATOM 570 N N . LYS A 1 70 ? -7.019 -0.302 -0.956 1.00 94.00 70 LYS A N 1
ATOM 571 C CA . LYS A 1 70 ? -7.112 0.739 -1.988 1.00 94.00 70 LYS A CA 1
ATOM 572 C C . LYS A 1 70 ? -5.975 1.752 -1.883 1.00 94.00 70 LYS A C 1
ATOM 574 O O . LYS A 1 70 ? -5.316 2.015 -2.882 1.00 94.00 70 LYS A O 1
ATOM 579 N N . TYR A 1 71 ? -5.676 2.188 -0.657 1.00 93.06 71 TYR A N 1
ATOM 580 C CA . TYR A 1 71 ? -4.566 3.090 -0.350 1.00 93.06 71 TYR A CA 1
ATOM 581 C C . TYR A 1 71 ? -3.240 2.636 -0.977 1.00 93.06 71 TYR A C 1
ATOM 583 O O . TYR A 1 71 ? -2.560 3.427 -1.615 1.00 93.06 71 TYR A O 1
ATOM 591 N N . PHE A 1 72 ? -2.891 1.348 -0.868 1.00 95.75 72 PHE A N 1
ATOM 592 C CA . PHE A 1 72 ? -1.656 0.818 -1.452 1.00 95.75 72 PHE A CA 1
ATOM 593 C C . PHE A 1 72 ? -1.627 0.932 -2.981 1.00 95.75 72 PHE A C 1
ATOM 595 O O . PHE A 1 72 ? -0.581 1.225 -3.551 1.00 95.75 72 PHE A O 1
ATOM 602 N N . TYR A 1 73 ? -2.749 0.677 -3.652 1.00 96.50 73 TYR A N 1
ATOM 603 C CA . TYR A 1 73 ? -2.813 0.743 -5.111 1.00 96.50 73 TYR A CA 1
ATOM 604 C C . TYR A 1 73 ? -2.835 2.188 -5.620 1.00 96.50 73 TYR A C 1
ATOM 606 O O . TYR A 1 73 ? -2.196 2.479 -6.631 1.00 96.50 73 TYR A O 1
ATOM 614 N N . GLU A 1 74 ? -3.481 3.093 -4.883 1.00 95.00 74 GLU A N 1
ATOM 615 C CA . GLU A 1 74 ? -3.484 4.531 -5.167 1.00 95.00 74 GLU A CA 1
ATOM 616 C C . GLU A 1 74 ? -2.081 5.150 -5.066 1.00 95.00 74 GLU A C 1
ATOM 618 O O . GLU A 1 74 ? -1.790 6.109 -5.777 1.00 95.00 74 GLU A O 1
ATOM 623 N N . GLU A 1 75 ? -1.161 4.572 -4.282 1.00 94.69 75 GLU A N 1
ATOM 624 C CA . GLU A 1 75 ? 0.237 5.031 -4.250 1.00 94.69 75 GLU A CA 1
ATOM 625 C C . GLU A 1 75 ? 0.947 4.937 -5.603 1.00 94.69 75 GLU A C 1
ATOM 627 O O . GLU A 1 75 ? 1.915 5.660 -5.837 1.00 94.69 75 GLU A O 1
ATOM 632 N N . PHE A 1 76 ? 0.499 4.051 -6.494 1.00 96.62 76 PHE A N 1
ATOM 633 C CA . PHE A 1 76 ? 1.063 3.940 -7.834 1.00 96.62 76 PHE A CA 1
ATOM 634 C C . PHE A 1 76 ? 0.507 5.002 -8.784 1.00 96.62 76 PHE A C 1
ATOM 636 O O . PHE A 1 76 ? 1.147 5.282 -9.796 1.00 96.62 76 PHE A O 1
ATOM 643 N N . GLU A 1 77 ? -0.650 5.604 -8.496 1.00 96.19 77 GLU A N 1
ATOM 644 C CA . GLU A 1 77 ? -1.274 6.573 -9.394 1.00 96.19 77 GLU A CA 1
ATOM 645 C C . GLU A 1 77 ? -0.387 7.808 -9.562 1.00 96.19 77 GLU A C 1
ATOM 647 O O . GLU A 1 77 ? -0.030 8.485 -8.599 1.00 96.19 77 GLU A O 1
ATOM 652 N N . GLN A 1 78 ? -0.038 8.132 -10.811 1.00 95.12 78 GLN A N 1
ATOM 653 C CA . GLN A 1 78 ? 0.814 9.276 -11.148 1.00 95.12 78 GLN A CA 1
ATOM 654 C C . GLN A 1 78 ? 2.179 9.286 -10.437 1.00 95.12 78 GLN A C 1
ATOM 656 O O . GLN A 1 78 ? 2.834 10.330 -10.392 1.00 95.12 78 GLN A O 1
ATOM 661 N N . ILE A 1 79 ? 2.648 8.148 -9.918 1.00 95.44 79 ILE A N 1
ATOM 662 C CA . ILE A 1 79 ? 3.908 8.042 -9.171 1.00 95.44 79 ILE A CA 1
ATOM 663 C C . ILE A 1 79 ? 5.132 8.437 -10.012 1.00 95.44 79 ILE A C 1
ATOM 665 O O . ILE A 1 79 ? 6.166 8.829 -9.465 1.00 95.44 79 ILE A O 1
ATOM 669 N N . THR A 1 80 ? 5.016 8.370 -11.343 1.00 96.25 80 THR A N 1
ATOM 670 C C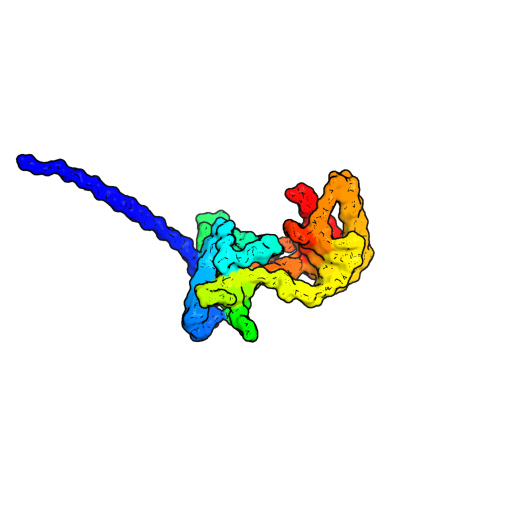A . THR A 1 80 ? 6.063 8.799 -12.279 1.00 96.25 80 THR A CA 1
ATOM 671 C C . THR A 1 80 ? 6.116 10.309 -12.491 1.00 96.25 80 THR A C 1
ATOM 673 O O . THR A 1 80 ? 7.131 10.826 -12.964 1.00 96.25 80 THR A O 1
ATOM 676 N N . ASN A 1 81 ? 5.050 11.030 -12.137 1.00 95.44 81 ASN A N 1
ATOM 677 C CA . ASN A 1 81 ? 4.922 12.457 -12.388 1.00 95.44 81 ASN A CA 1
ATOM 678 C C . ASN A 1 81 ? 5.753 13.272 -11.389 1.00 95.44 81 ASN A C 1
ATOM 680 O O . ASN A 1 81 ? 5.670 13.088 -10.176 1.00 95.44 81 ASN A O 1
ATOM 684 N N . SER A 1 82 ? 6.461 14.282 -11.888 1.00 95.19 82 SER A N 1
ATOM 685 C CA . SER A 1 82 ? 7.008 15.362 -11.072 1.00 95.19 82 SER A CA 1
ATOM 686 C C . SER A 1 82 ? 6.408 16.698 -11.482 1.00 95.19 82 SER A C 1
ATOM 688 O O . SER A 1 82 ? 6.670 17.219 -12.566 1.00 95.19 82 SER A O 1
ATOM 690 N N . ARG A 1 83 ? 5.643 17.310 -10.571 1.00 92.62 83 ARG A N 1
ATOM 691 C CA . ARG A 1 83 ? 5.154 18.689 -10.748 1.00 92.62 83 ARG A CA 1
ATOM 692 C C . ARG A 1 83 ? 6.292 19.709 -10.700 1.00 92.62 83 ARG A C 1
ATOM 694 O O . ARG A 1 83 ? 6.219 20.721 -11.389 1.00 92.62 83 ARG A O 1
ATOM 701 N N . TYR A 1 84 ? 7.333 19.432 -9.913 1.00 93.44 84 TYR A N 1
ATOM 702 C CA . TYR A 1 84 ? 8.501 20.302 -9.775 1.00 93.44 84 TYR A CA 1
ATOM 703 C C . TYR A 1 84 ? 9.313 20.357 -11.076 1.00 93.44 84 TYR A C 1
ATOM 705 O O . TYR A 1 84 ? 9.608 21.442 -11.568 1.00 93.44 84 TYR A O 1
ATOM 713 N N . PHE A 1 85 ? 9.593 19.194 -11.676 1.00 95.25 85 PHE A N 1
ATOM 714 C CA . PHE A 1 85 ? 10.338 19.093 -12.939 1.00 95.25 85 PHE A CA 1
ATOM 715 C C . PHE A 1 85 ? 9.452 19.216 -14.190 1.00 95.25 85 PHE A C 1
ATOM 717 O O . PHE A 1 85 ? 9.975 19.279 -15.297 1.00 95.25 85 PHE A O 1
ATOM 724 N N . LYS A 1 86 ? 8.122 19.292 -14.023 1.00 95.62 86 LYS A N 1
ATOM 725 C CA . LYS A 1 86 ? 7.120 19.371 -15.104 1.00 95.62 86 LYS A CA 1
ATOM 726 C C . LYS A 1 86 ? 7.233 18.224 -16.116 1.00 95.62 86 LYS A C 1
ATOM 728 O O . LYS A 1 86 ? 7.055 18.426 -17.314 1.00 95.62 86 LYS A O 1
ATOM 733 N N . ASP A 1 87 ? 7.499 17.025 -15.615 1.00 94.62 87 ASP A N 1
ATOM 734 C CA . ASP A 1 87 ? 7.678 15.815 -16.416 1.00 94.62 87 ASP A CA 1
ATOM 735 C C . ASP A 1 87 ? 6.810 14.685 -15.841 1.00 94.62 87 ASP A C 1
ATOM 737 O O . ASP A 1 87 ? 6.896 14.355 -14.657 1.00 94.62 87 ASP A O 1
ATOM 741 N N . SER A 1 88 ? 5.937 14.112 -16.674 1.00 93.31 88 SER A N 1
ATOM 742 C CA . SER A 1 88 ? 5.020 13.026 -16.305 1.00 93.31 88 SER A CA 1
ATOM 743 C C . SER A 1 88 ? 5.692 11.648 -16.211 1.00 93.31 88 SER A C 1
ATOM 745 O O . SER A 1 88 ? 5.071 10.672 -15.802 1.00 93.31 88 SER A O 1
ATOM 747 N N . VAL A 1 89 ? 6.953 11.525 -16.618 1.00 94.56 89 VAL A N 1
ATOM 748 C CA . VAL A 1 89 ? 7.716 10.267 -16.584 1.00 94.56 89 VAL A CA 1
ATOM 749 C C . VAL A 1 89 ? 9.081 10.437 -15.911 1.00 94.56 89 VAL A C 1
ATOM 751 O O . VAL A 1 89 ? 10.011 9.670 -16.168 1.00 94.56 89 VAL A O 1
ATOM 754 N N . PHE A 1 90 ? 9.189 11.432 -15.026 1.00 96.19 90 PHE A N 1
ATOM 755 C CA . PHE A 1 90 ? 10.422 11.780 -14.326 1.00 96.19 90 PHE A CA 1
ATOM 756 C C . PHE A 1 90 ? 10.933 10.642 -13.437 1.00 96.19 90 PHE A C 1
ATOM 758 O O . PHE A 1 90 ? 12.109 10.279 -13.500 1.00 96.19 90 PHE A O 1
ATOM 765 N N . PHE A 1 91 ? 10.057 10.074 -12.602 1.00 97.00 91 PHE A N 1
ATOM 766 C CA . PHE A 1 91 ? 10.419 8.959 -11.733 1.00 97.00 91 PHE A CA 1
ATOM 767 C C . PHE A 1 91 ? 10.176 7.640 -12.456 1.00 97.00 91 PHE A C 1
ATOM 769 O O . PHE A 1 91 ? 9.048 7.325 -12.827 1.00 97.00 91 PHE A O 1
ATOM 776 N N . LYS A 1 92 ? 11.230 6.848 -12.638 1.00 96.19 92 LYS A N 1
ATOM 777 C CA . LYS A 1 92 ? 11.172 5.566 -13.343 1.00 96.19 92 LYS A CA 1
ATOM 778 C C . LYS A 1 92 ? 11.222 4.410 -12.346 1.00 96.19 92 LYS A C 1
ATOM 780 O O . LYS A 1 92 ? 12.009 4.480 -11.397 1.00 96.19 92 LYS A O 1
ATOM 785 N N . PRO A 1 93 ? 10.409 3.357 -12.537 1.00 96.62 93 PRO A N 1
ATOM 786 C CA . PRO A 1 93 ? 10.474 2.174 -11.697 1.00 96.62 93 PRO A CA 1
ATOM 787 C C . PRO A 1 93 ? 11.780 1.416 -11.945 1.00 96.62 93 PRO A C 1
ATOM 789 O O . PRO A 1 93 ? 12.200 1.231 -13.086 1.00 96.62 93 PRO A O 1
ATOM 792 N N . GLN A 1 94 ? 12.400 0.935 -10.875 1.00 95.69 94 GLN A N 1
ATOM 793 C CA . GLN A 1 94 ? 13.609 0.124 -10.910 1.00 95.69 94 GLN A CA 1
ATOM 794 C C . GLN A 1 94 ? 13.489 -1.041 -9.930 1.00 95.69 94 GLN A C 1
ATOM 796 O O . GLN A 1 94 ? 13.113 -0.844 -8.771 1.00 95.69 94 GLN A O 1
ATOM 801 N N . LEU A 1 95 ? 13.846 -2.249 -10.372 1.00 96.25 95 LEU A N 1
ATOM 802 C CA . LEU A 1 95 ? 13.862 -3.431 -9.513 1.00 96.25 95 LEU A CA 1
ATOM 803 C C . LEU A 1 95 ? 15.064 -3.385 -8.561 1.00 96.25 95 LEU A C 1
ATOM 805 O O . LEU A 1 95 ? 16.220 -3.395 -8.991 1.00 96.25 95 LEU A O 1
ATOM 809 N N . LEU A 1 96 ? 14.791 -3.402 -7.257 1.00 95.62 96 LEU A N 1
ATOM 810 C CA . LEU A 1 96 ? 15.811 -3.508 -6.212 1.00 95.62 96 LEU A CA 1
ATOM 811 C C . LEU A 1 96 ? 15.999 -4.936 -5.715 1.00 95.62 96 LEU A C 1
ATOM 813 O O . LEU A 1 96 ? 17.113 -5.337 -5.387 1.00 95.62 96 LEU A O 1
ATOM 817 N N . LYS A 1 97 ? 14.906 -5.692 -5.597 1.00 95.38 97 LYS A N 1
ATOM 818 C CA . LYS A 1 97 ? 14.938 -7.031 -5.011 1.00 95.38 97 LYS A CA 1
ATOM 819 C C . LYS A 1 97 ? 13.819 -7.897 -5.569 1.00 95.38 97 LYS A C 1
ATOM 821 O O . LYS A 1 97 ? 12.693 -7.430 -5.703 1.00 95.38 97 LYS A O 1
ATOM 826 N N . SER A 1 98 ? 14.130 -9.165 -5.801 1.00 95.94 98 SER A N 1
ATOM 827 C CA . SER A 1 98 ? 13.170 -10.224 -6.096 1.00 95.94 98 SER A CA 1
ATOM 828 C C . SER A 1 98 ? 13.523 -11.436 -5.236 1.00 95.94 98 SER A C 1
ATOM 830 O O . SER A 1 98 ? 14.662 -11.905 -5.269 1.00 95.94 98 SER A O 1
ATOM 832 N N . VAL A 1 99 ? 12.591 -11.900 -4.402 1.00 95.81 99 VAL A N 1
ATOM 833 C CA . VAL A 1 99 ? 12.776 -13.092 -3.558 1.00 95.81 99 VAL A CA 1
ATOM 834 C C . VAL A 1 99 ? 11.593 -14.017 -3.745 1.00 95.81 99 VAL A C 1
ATOM 836 O O . VAL A 1 99 ? 10.464 -13.595 -3.530 1.00 95.81 99 VAL A O 1
ATOM 839 N N . VAL A 1 100 ? 11.861 -15.270 -4.093 1.00 96.44 100 VAL A N 1
ATOM 840 C CA . VAL A 1 100 ? 10.832 -16.303 -4.217 1.00 96.44 100 VAL A CA 1
ATOM 841 C C . VAL A 1 100 ? 10.656 -17.050 -2.896 1.00 96.44 100 VAL A C 1
ATOM 843 O O . VAL A 1 100 ? 11.638 -17.329 -2.200 1.00 96.44 100 VAL A O 1
ATOM 846 N N . ASP A 1 101 ? 9.414 -17.354 -2.537 1.00 93.56 101 ASP A N 1
ATOM 847 C CA . ASP A 1 101 ? 9.085 -18.205 -1.399 1.00 93.56 101 ASP A CA 1
ATOM 848 C C . ASP A 1 101 ? 8.874 -19.675 -1.817 1.00 93.56 101 ASP A C 1
ATOM 850 O O . ASP A 1 101 ? 9.034 -20.067 -2.974 1.00 93.56 101 ASP A O 1
ATOM 854 N N . LYS A 1 102 ? 8.505 -20.528 -0.858 1.00 90.88 102 LYS A N 1
ATOM 855 C CA . LYS A 1 102 ? 8.247 -21.955 -1.117 1.00 90.88 102 LYS A CA 1
ATOM 856 C C . LYS A 1 102 ? 7.023 -22.220 -2.007 1.00 90.88 102 LYS A C 1
ATOM 858 O O . LYS A 1 102 ? 6.928 -23.301 -2.578 1.00 90.88 102 LYS A O 1
ATOM 863 N N . ASN A 1 103 ? 6.095 -21.270 -2.097 1.00 92.19 103 ASN A N 1
ATOM 864 C CA . ASN A 1 103 ? 4.867 -21.362 -2.880 1.00 92.19 103 ASN A CA 1
ATOM 865 C C . ASN A 1 103 ? 5.031 -20.767 -4.287 1.00 92.19 103 ASN A C 1
ATOM 867 O O . ASN A 1 103 ? 4.051 -20.699 -5.024 1.00 92.19 103 ASN A O 1
ATOM 871 N N . GLN A 1 104 ? 6.253 -20.368 -4.667 1.00 93.62 104 GLN A N 1
ATOM 872 C CA . GLN A 1 104 ? 6.546 -19.642 -5.908 1.00 93.62 104 GLN A CA 1
ATOM 873 C C . GLN A 1 104 ? 5.935 -18.231 -5.953 1.00 93.62 104 GLN A C 1
ATOM 875 O O . GLN A 1 104 ? 5.823 -17.640 -7.029 1.00 93.62 104 GLN A O 1
ATOM 880 N N . ASP A 1 105 ? 5.583 -17.668 -4.794 1.00 97.31 105 ASP A N 1
ATOM 881 C CA . ASP A 1 105 ? 5.264 -16.251 -4.672 1.00 97.31 105 ASP A CA 1
ATOM 882 C C . ASP A 1 105 ? 6.559 -15.437 -4.693 1.00 97.31 105 ASP A C 1
ATOM 884 O O . ASP A 1 105 ? 7.550 -15.775 -4.041 1.00 97.31 105 ASP A O 1
ATOM 888 N N . TYR A 1 106 ? 6.541 -14.327 -5.423 1.00 97.94 106 TYR A N 1
ATOM 889 C CA . TYR A 1 106 ? 7.670 -13.416 -5.538 1.00 97.94 106 TYR A CA 1
ATOM 890 C C . TYR A 1 106 ? 7.431 -12.156 -4.713 1.00 97.94 106 TYR A C 1
ATOM 892 O O . TYR A 1 106 ? 6.496 -11.401 -4.954 1.00 97.94 106 TYR A O 1
ATOM 900 N N . TYR A 1 107 ? 8.320 -11.871 -3.772 1.00 98.06 107 TYR A N 1
ATOM 901 C CA . TYR A 1 107 ? 8.361 -10.611 -3.045 1.00 98.06 107 TYR A CA 1
ATOM 902 C C . TYR A 1 107 ? 9.272 -9.642 -3.780 1.00 98.06 107 TYR A C 1
ATOM 904 O O . TYR A 1 107 ? 10.503 -9.762 -3.747 1.00 98.06 107 TYR A O 1
ATOM 912 N N . LEU A 1 108 ? 8.645 -8.680 -4.442 1.00 98.00 108 LEU A N 1
ATOM 913 C CA . LEU A 1 108 ? 9.318 -7.663 -5.227 1.00 98.00 108 LEU A CA 1
ATOM 914 C C . LEU A 1 108 ? 9.539 -6.421 -4.373 1.00 98.00 108 LEU A C 1
ATOM 916 O O . LEU A 1 108 ? 8.691 -6.033 -3.573 1.00 98.00 108 LEU A O 1
ATOM 920 N N . THR A 1 109 ? 10.697 -5.795 -4.535 1.00 98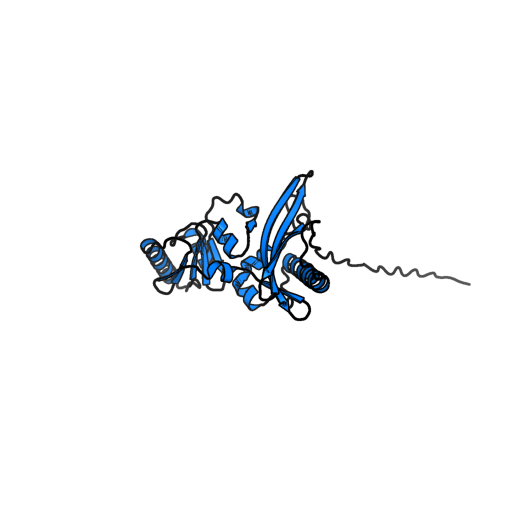.12 109 THR A N 1
ATOM 921 C CA . THR A 1 109 ? 10.969 -4.447 -4.039 1.00 98.12 109 THR A CA 1
ATOM 922 C C . THR A 1 109 ? 11.374 -3.594 -5.220 1.00 98.12 109 THR A C 1
ATOM 924 O O . THR A 1 109 ? 12.369 -3.895 -5.882 1.00 98.12 109 THR A O 1
ATOM 927 N N . ILE A 1 110 ? 10.610 -2.540 -5.476 1.00 97.50 110 ILE A N 1
ATOM 928 C CA . ILE A 1 110 ? 10.890 -1.576 -6.536 1.00 97.50 110 ILE A CA 1
ATOM 929 C C . ILE A 1 110 ? 11.098 -0.198 -5.926 1.00 97.50 110 ILE A C 1
ATOM 931 O O . ILE A 1 110 ? 10.498 0.136 -4.904 1.00 97.50 110 ILE A O 1
ATOM 935 N N . GLN A 1 111 ? 11.921 0.613 -6.574 1.00 97.12 111 GLN A N 1
ATOM 936 C CA . GLN A 1 111 ? 12.013 2.038 -6.288 1.00 97.12 111 GLN A CA 1
ATOM 937 C C . GLN A 1 111 ? 11.573 2.854 -7.494 1.00 97.12 111 GLN A C 1
ATOM 939 O O . GLN A 1 111 ? 11.810 2.456 -8.630 1.00 97.12 111 GLN A O 1
ATOM 944 N N . TYR A 1 112 ? 10.983 4.012 -7.237 1.00 97.25 112 TYR A N 1
ATOM 945 C CA . TYR A 1 112 ? 10.757 5.044 -8.237 1.00 97.25 112 TYR A CA 1
ATOM 946 C C . TYR A 1 112 ? 11.823 6.114 -8.073 1.00 97.25 112 TYR A C 1
ATOM 948 O O . TYR A 1 112 ? 11.881 6.782 -7.040 1.00 97.25 112 TYR A O 1
ATOM 956 N N . ILE A 1 113 ? 12.683 6.248 -9.077 1.00 96.31 113 ILE A N 1
ATOM 957 C CA . ILE A 1 113 ? 13.875 7.093 -9.025 1.00 96.31 113 ILE A CA 1
ATOM 958 C C . ILE A 1 113 ? 13.919 8.031 -10.229 1.00 96.31 113 ILE A C 1
ATOM 960 O O . ILE A 1 113 ? 13.645 7.629 -11.358 1.00 96.31 113 ILE A O 1
ATOM 964 N N . GLY A 1 114 ? 14.238 9.294 -9.979 1.00 96.12 114 GLY A N 1
ATOM 965 C CA . GLY A 1 114 ? 14.508 10.303 -10.998 1.00 96.12 114 GLY A CA 1
ATOM 966 C C . GLY A 1 114 ? 15.949 10.786 -10.883 1.00 96.12 114 GLY A C 1
ATOM 967 O O . GLY A 1 114 ? 16.619 10.520 -9.884 1.00 96.12 114 GLY A O 1
ATOM 968 N N . VAL A 1 115 ? 16.437 11.497 -11.895 1.00 95.88 115 VAL A N 1
ATOM 969 C CA . VAL A 1 115 ? 17.789 12.072 -11.891 1.00 95.88 115 VAL A CA 1
ATOM 970 C C . VAL A 1 115 ? 17.682 13.558 -12.185 1.00 95.88 115 VAL A C 1
ATOM 972 O O . VAL A 1 115 ? 17.103 13.947 -13.196 1.00 95.88 115 VAL A O 1
ATOM 975 N N . ASN A 1 116 ? 18.245 14.382 -11.307 1.00 95.25 116 ASN A N 1
ATOM 976 C CA . ASN A 1 116 ? 18.364 15.822 -11.508 1.00 95.25 116 ASN A CA 1
ATOM 977 C C . ASN A 1 116 ? 19.822 16.231 -11.318 1.00 95.25 116 ASN A C 1
ATOM 979 O O . ASN A 1 116 ? 20.374 15.974 -10.253 1.00 95.25 116 ASN A O 1
ATOM 983 N N . GLU A 1 117 ? 20.435 16.859 -12.326 1.00 93.69 117 GLU A N 1
ATOM 984 C CA . GLU A 1 117 ? 21.848 17.279 -12.274 1.00 93.69 117 GLU A CA 1
ATOM 985 C C . GLU A 1 117 ? 22.773 16.147 -11.784 1.00 93.69 117 GLU A C 1
ATOM 987 O O . GLU A 1 117 ? 23.553 16.318 -10.850 1.00 93.69 117 GLU A O 1
ATOM 992 N N . GLU A 1 118 ? 22.605 14.949 -12.360 1.00 93.38 118 GLU A N 1
ATOM 993 C CA . GLU A 1 118 ? 23.341 13.717 -12.012 1.00 93.38 118 GLU A CA 1
ATOM 994 C C . GLU A 1 118 ? 23.090 13.171 -10.594 1.00 93.38 118 GLU A C 1
ATOM 996 O O . GLU A 1 118 ? 23.610 12.117 -10.229 1.00 93.38 118 GLU A O 1
ATOM 1001 N N . LYS A 1 119 ? 22.242 13.826 -9.796 1.00 95.44 119 LYS A N 1
ATOM 1002 C CA . LYS A 1 119 ? 21.872 13.359 -8.460 1.00 95.44 119 LYS A CA 1
ATOM 1003 C C . LYS A 1 119 ? 20.607 12.504 -8.530 1.00 95.44 119 LYS A C 1
ATOM 1005 O O . LYS A 1 119 ? 19.574 12.983 -9.012 1.00 95.44 119 LYS A O 1
ATOM 1010 N N . PRO A 1 120 ? 20.652 11.256 -8.036 1.00 95.06 120 PRO A N 1
ATOM 1011 C CA . PRO A 1 120 ? 19.460 10.436 -7.925 1.00 95.06 120 PRO A CA 1
ATOM 1012 C C . PRO A 1 120 ? 18.508 11.005 -6.870 1.00 95.06 120 PRO A C 1
ATOM 1014 O O . PRO A 1 120 ? 18.925 11.399 -5.781 1.00 95.06 120 PRO A O 1
ATOM 1017 N N . ILE A 1 121 ? 17.217 11.001 -7.185 1.00 95.50 121 ILE A N 1
ATOM 1018 C CA . ILE A 1 121 ? 16.133 11.371 -6.277 1.00 95.50 121 ILE A CA 1
ATOM 1019 C C . ILE A 1 121 ? 15.173 10.190 -6.201 1.00 95.50 121 ILE A C 1
ATOM 1021 O O . ILE A 1 121 ? 14.461 9.896 -7.163 1.00 95.50 121 ILE A O 1
ATOM 1025 N N . THR A 1 122 ? 15.132 9.528 -5.049 1.00 95.69 122 THR A N 1
ATOM 1026 C CA . THR A 1 122 ? 14.138 8.488 -4.775 1.00 95.69 122 THR A CA 1
ATOM 1027 C C . THR A 1 122 ? 12.820 9.142 -4.383 1.00 95.69 122 THR A C 1
ATOM 1029 O O . THR A 1 122 ? 12.771 9.923 -3.435 1.00 95.69 122 THR A O 1
ATOM 1032 N N . ASN A 1 123 ? 11.749 8.810 -5.101 1.00 95.94 123 ASN A N 1
ATOM 1033 C CA . ASN A 1 123 ? 10.391 9.209 -4.746 1.00 95.94 123 ASN A CA 1
ATOM 1034 C C . ASN A 1 123 ? 9.789 8.231 -3.737 1.00 95.94 123 ASN A C 1
ATOM 1036 O O . ASN A 1 123 ? 9.408 8.625 -2.642 1.00 95.94 123 ASN A O 1
ATOM 1040 N N . THR A 1 124 ? 9.764 6.944 -4.077 1.00 96.81 124 THR A N 1
ATOM 1041 C CA . THR A 1 124 ? 9.090 5.917 -3.272 1.00 96.81 124 THR A CA 1
ATOM 1042 C C . THR A 1 124 ? 9.821 4.587 -3.408 1.00 96.81 124 THR A C 1
ATOM 1044 O O . THR A 1 124 ? 10.353 4.282 -4.476 1.00 96.81 124 THR A O 1
ATOM 1047 N N . ILE A 1 125 ? 9.828 3.780 -2.346 1.00 97.81 125 ILE A N 1
ATOM 1048 C CA . ILE A 1 125 ? 10.239 2.373 -2.377 1.00 97.81 125 ILE A CA 1
ATOM 1049 C C . ILE A 1 125 ? 9.055 1.528 -1.916 1.00 97.81 125 ILE A C 1
ATOM 1051 O O . ILE A 1 125 ? 8.550 1.712 -0.808 1.00 97.81 125 ILE A O 1
ATOM 1055 N N . LEU A 1 126 ? 8.629 0.596 -2.763 1.00 98.25 126 LEU A N 1
ATOM 1056 C CA . LEU A 1 126 ? 7.467 -0.259 -2.541 1.00 98.25 126 LEU A CA 1
ATOM 1057 C C . LEU A 1 126 ? 7.896 -1.720 -2.500 1.00 98.25 126 LEU A C 1
ATOM 1059 O O . LEU A 1 126 ? 8.690 -2.170 -3.327 1.00 98.25 126 LEU A O 1
ATOM 1063 N N . LYS A 1 127 ? 7.332 -2.462 -1.552 1.00 98.50 127 LYS A N 1
ATOM 1064 C CA . LYS A 1 127 ? 7.458 -3.906 -1.416 1.00 98.50 127 LYS A CA 1
ATOM 1065 C C . LYS A 1 127 ? 6.076 -4.537 -1.525 1.00 98.50 127 LYS A C 1
ATOM 1067 O O . LYS A 1 127 ? 5.165 -4.156 -0.798 1.00 98.50 127 LYS A O 1
ATOM 1072 N N . PHE A 1 128 ? 5.932 -5.522 -2.397 1.00 98.50 128 PHE A N 1
ATOM 1073 C CA . PHE A 1 128 ? 4.666 -6.220 -2.603 1.00 98.50 128 PHE A CA 1
ATOM 1074 C C . PHE A 1 128 ? 4.888 -7.643 -3.091 1.00 98.50 128 PHE A C 1
ATOM 1076 O O . PHE A 1 128 ? 5.998 -8.023 -3.473 1.00 98.50 128 PHE A O 1
ATOM 1083 N N . LYS A 1 129 ? 3.824 -8.440 -3.034 1.00 98.56 129 LYS A N 1
ATOM 1084 C CA . LYS A 1 129 ? 3.847 -9.839 -3.448 1.00 98.56 129 LYS A CA 1
ATOM 1085 C C . LYS A 1 129 ? 3.298 -9.985 -4.860 1.00 98.56 129 LYS A C 1
ATOM 1087 O O . LYS A 1 129 ? 2.299 -9.361 -5.197 1.00 98.56 129 LYS A O 1
ATOM 1092 N N . ALA A 1 130 ? 3.935 -10.825 -5.659 1.00 98.38 130 ALA A N 1
ATOM 1093 C CA . ALA A 1 130 ? 3.487 -11.267 -6.963 1.00 98.38 130 ALA A CA 1
ATOM 1094 C C . ALA A 1 130 ? 3.193 -12.771 -6.893 1.00 98.38 130 ALA A C 1
ATOM 1096 O O . ALA A 1 130 ? 4.107 -13.570 -6.702 1.00 98.38 130 ALA A O 1
ATOM 1097 N N . THR A 1 131 ? 1.928 -13.150 -7.054 1.00 97.94 131 THR A N 1
ATOM 1098 C CA . THR A 1 131 ? 1.489 -14.551 -7.017 1.00 97.94 131 THR A CA 1
ATOM 1099 C C . THR A 1 131 ? 1.248 -15.057 -8.436 1.00 97.94 131 THR A C 1
ATOM 1101 O O . THR A 1 131 ? 0.533 -14.390 -9.199 1.00 97.94 131 THR A O 1
ATOM 1104 N N . PRO A 1 132 ? 1.825 -16.211 -8.814 1.00 97.19 132 PRO A N 1
ATOM 1105 C CA . PRO A 1 132 ? 1.681 -16.752 -10.155 1.00 97.19 132 PRO A CA 1
ATOM 1106 C C . PRO A 1 132 ? 0.234 -17.152 -10.456 1.00 97.19 132 PRO A C 1
ATOM 1108 O O . PRO A 1 132 ? -0.495 -17.682 -9.616 1.00 97.19 132 PRO A O 1
ATOM 1111 N N . LYS A 1 133 ? -0.156 -16.914 -11.703 1.00 96.31 133 LYS A N 1
ATOM 1112 C CA . LYS A 1 133 ? -1.285 -17.517 -12.415 1.00 96.31 133 LYS A CA 1
ATOM 1113 C C . LYS A 1 133 ? -0.729 -18.225 -13.653 1.00 96.31 133 LYS A C 1
ATOM 1115 O O .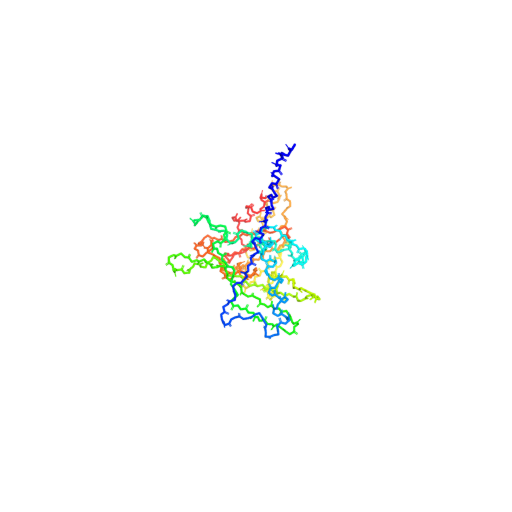 LYS A 1 133 ? 0.466 -18.127 -13.924 1.00 96.31 133 LYS A O 1
ATOM 1120 N N . ASP A 1 134 ? -1.581 -18.907 -14.412 1.00 92.06 134 ASP A N 1
ATOM 1121 C CA . ASP A 1 134 ? -1.150 -19.744 -15.545 1.00 92.06 134 ASP A CA 1
ATOM 1122 C C . ASP A 1 134 ? -0.200 -18.997 -16.513 1.00 92.06 134 ASP A C 1
ATOM 1124 O O . ASP A 1 134 ? 0.909 -19.458 -16.813 1.00 92.06 134 ASP A O 1
ATOM 1128 N N . ASP A 1 135 ? -0.577 -17.777 -16.917 1.00 94.38 135 ASP A N 1
ATOM 1129 C CA . ASP A 1 135 ? 0.156 -16.983 -17.919 1.00 94.38 135 ASP A CA 1
ATOM 1130 C C . ASP A 1 135 ? 0.580 -15.582 -17.462 1.00 94.38 135 ASP A C 1
ATOM 1132 O O . ASP A 1 135 ? 1.066 -14.780 -18.261 1.00 94.38 135 ASP A O 1
ATOM 1136 N N . TYR A 1 136 ? 0.388 -15.250 -16.189 1.00 96.69 136 TYR A N 1
ATOM 1137 C CA . TYR A 1 136 ? 0.692 -13.922 -15.656 1.00 96.69 136 TYR A CA 1
ATOM 1138 C C . TYR A 1 136 ? 0.872 -13.960 -14.135 1.00 96.69 136 TYR A C 1
ATOM 1140 O O . TYR A 1 136 ? 0.733 -15.006 -13.511 1.00 96.69 136 TYR A O 1
ATOM 1148 N N . TYR A 1 137 ? 1.158 -12.808 -13.534 1.00 98.19 137 TYR A N 1
ATOM 1149 C CA . TYR A 1 137 ? 1.213 -12.630 -12.083 1.00 98.19 137 TYR A CA 1
ATOM 1150 C C . TYR A 1 137 ? 0.172 -11.618 -11.609 1.00 98.19 137 TYR A C 1
ATOM 1152 O O . TYR A 1 137 ? -0.080 -10.618 -12.284 1.00 98.19 137 TYR A O 1
ATOM 1160 N N . GLN A 1 138 ? -0.416 -11.877 -10.440 1.00 98.31 138 GLN A N 1
ATOM 1161 C CA . GLN A 1 138 ? -1.223 -10.897 -9.709 1.00 98.31 138 GLN A CA 1
ATOM 1162 C C . GLN A 1 138 ? -0.409 -10.257 -8.592 1.00 98.31 138 GLN A C 1
ATOM 1164 O O . GLN A 1 138 ? 0.390 -10.940 -7.954 1.00 98.31 138 GLN A O 1
ATOM 1169 N N . PHE A 1 139 ? -0.643 -8.973 -8.330 1.00 98.56 139 PHE A N 1
ATOM 1170 C CA . PHE A 1 139 ? 0.127 -8.185 -7.370 1.00 98.56 139 PHE A CA 1
ATOM 1171 C C . PHE A 1 139 ? -0.709 -7.797 -6.150 1.00 98.56 139 PHE A C 1
ATOM 1173 O O . PHE A 1 139 ? -1.826 -7.294 -6.284 1.00 98.56 139 PHE A O 1
ATOM 1180 N N . PHE A 1 140 ? -0.149 -8.005 -4.958 1.00 98.38 140 PHE A N 1
ATOM 1181 C CA . PHE A 1 140 ? -0.846 -7.902 -3.677 1.00 98.38 140 PHE A CA 1
ATOM 1182 C C . PHE A 1 140 ? -0.104 -6.993 -2.693 1.00 98.38 140 PHE A C 1
ATOM 1184 O O . PHE A 1 140 ? 1.101 -7.145 -2.470 1.00 98.38 140 PHE A O 1
ATOM 1191 N N . CYS A 1 141 ? -0.860 -6.097 -2.050 1.00 97.88 141 CYS A N 1
ATOM 1192 C CA . CYS A 1 141 ? -0.438 -5.395 -0.835 1.00 97.88 141 CYS A CA 1
ATOM 1193 C C . CYS A 1 141 ? -0.080 -6.389 0.283 1.00 97.88 141 CYS A C 1
ATOM 1195 O O . CYS A 1 141 ? -0.718 -7.437 0.400 1.00 97.88 141 CYS A O 1
ATOM 1197 N N . LEU A 1 142 ? 0.891 -6.029 1.126 1.00 97.69 142 LEU A N 1
ATOM 1198 C CA . LEU A 1 142 ? 1.382 -6.857 2.232 1.00 97.69 142 LEU A CA 1
ATOM 1199 C C . LEU A 1 142 ? 0.677 -6.614 3.573 1.00 97.69 142 LEU A C 1
ATOM 1201 O O . LEU A 1 142 ? 1.108 -7.198 4.562 1.00 97.69 142 LEU A O 1
ATOM 1205 N N . PHE A 1 143 ? -0.380 -5.795 3.621 1.00 97.12 143 PHE A N 1
ATOM 1206 C CA . PHE A 1 143 ? -1.062 -5.405 4.863 1.00 97.12 143 PHE A CA 1
ATOM 1207 C C . PHE A 1 143 ? -1.327 -6.589 5.792 1.00 97.12 143 PHE A C 1
ATOM 1209 O O . PHE A 1 143 ? -0.770 -6.644 6.886 1.00 97.12 143 PHE A O 1
ATOM 1216 N N . ASP A 1 144 ? -2.071 -7.586 5.311 1.00 95.81 144 ASP A N 1
ATOM 1217 C CA . ASP A 1 144 ? -2.434 -8.757 6.112 1.00 95.81 144 ASP A CA 1
ATOM 1218 C C . ASP A 1 144 ? -1.214 -9.559 6.580 1.00 95.81 144 ASP A C 1
ATOM 1220 O O . ASP A 1 144 ? -1.164 -9.993 7.729 1.00 95.81 144 ASP A O 1
ATOM 1224 N N . GLU A 1 145 ? -0.208 -9.735 5.718 1.00 96.25 145 GLU A N 1
ATOM 1225 C CA . GLU A 1 145 ? 1.022 -10.465 6.055 1.00 96.25 145 GLU A CA 1
ATOM 1226 C C . GLU A 1 145 ? 1.854 -9.722 7.104 1.00 96.25 145 GLU A C 1
ATOM 1228 O O . GLU A 1 145 ? 2.419 -10.338 8.008 1.00 96.25 145 GLU A O 1
ATOM 1233 N N . ASN A 1 146 ? 1.905 -8.395 7.011 1.00 97.62 146 ASN A N 1
ATOM 1234 C CA . ASN A 1 146 ? 2.663 -7.548 7.923 1.00 97.62 146 ASN A CA 1
ATOM 1235 C C . ASN A 1 146 ? 1.963 -7.376 9.279 1.00 97.62 146 ASN A C 1
ATOM 1237 O O . ASN A 1 146 ? 2.633 -7.122 10.283 1.00 97.62 146 ASN A O 1
ATOM 1241 N N . THR A 1 147 ? 0.639 -7.546 9.336 1.00 97.50 147 THR A N 1
ATOM 1242 C CA . THR A 1 147 ? -0.146 -7.411 10.572 1.00 97.50 147 THR A CA 1
ATOM 1243 C C . THR A 1 147 ? -0.573 -8.743 11.187 1.00 97.50 147 THR A C 1
ATOM 1245 O O . THR A 1 147 ? -1.141 -8.744 12.275 1.00 97.50 147 THR A O 1
ATOM 1248 N N . VAL A 1 148 ? -0.289 -9.891 10.557 1.00 96.81 148 VAL A N 1
ATOM 1249 C CA . VAL A 1 148 ? -0.777 -11.212 11.012 1.00 96.81 148 VAL A CA 1
ATOM 1250 C C . VAL A 1 148 ? -0.381 -11.559 12.451 1.00 96.81 148 VAL A C 1
ATOM 1252 O O . VAL A 1 148 ? -1.141 -12.198 13.173 1.00 96.81 148 VAL A O 1
ATOM 1255 N N . ASN A 1 149 ? 0.800 -11.115 12.887 1.00 97.00 149 ASN A N 1
ATOM 1256 C CA . ASN A 1 149 ? 1.336 -11.400 14.220 1.00 97.00 149 ASN A CA 1
ATOM 1257 C C . ASN A 1 149 ? 1.030 -10.295 15.242 1.00 97.00 149 ASN A C 1
ATOM 1259 O O . ASN A 1 149 ? 1.563 -10.320 16.355 1.00 97.00 149 ASN A O 1
ATOM 1263 N N . TRP A 1 150 ? 0.227 -9.295 14.873 1.00 98.06 150 TRP A N 1
ATOM 1264 C CA . TRP A 1 150 ? -0.132 -8.224 15.793 1.00 98.06 150 TRP A CA 1
ATOM 1265 C C . TRP A 1 150 ? -1.066 -8.751 16.874 1.00 98.06 150 TRP A C 1
ATOM 1267 O O . TRP A 1 150 ? -1.946 -9.580 16.638 1.00 98.06 150 TRP A O 1
ATOM 1277 N N . LYS A 1 151 ? -0.877 -8.242 18.090 1.00 98.31 151 LYS A N 1
ATOM 1278 C CA . LYS A 1 151 ? -1.794 -8.521 19.192 1.00 98.31 151 LYS A CA 1
ATOM 1279 C C . LYS A 1 151 ? -3.071 -7.719 18.979 1.00 98.31 151 LYS A C 1
ATOM 1281 O O . LYS A 1 151 ? -3.047 -6.671 18.332 1.00 98.31 151 LYS A O 1
ATOM 1286 N N . SER A 1 152 ? -4.169 -8.196 19.556 1.00 98.25 152 SER A N 1
ATOM 1287 C CA . SER A 1 152 ? -5.436 -7.478 19.516 1.00 98.25 152 SER A CA 1
ATOM 1288 C C . SER A 1 152 ? -6.177 -7.492 20.848 1.00 98.25 152 SER A C 1
ATOM 1290 O O . SER A 1 152 ? -6.020 -8.405 21.662 1.00 98.25 152 SER A O 1
ATOM 1292 N N . LYS A 1 153 ? -6.983 -6.450 21.073 1.00 98.44 153 LYS A N 1
ATOM 1293 C CA . LYS A 1 153 ? -7.923 -6.353 22.192 1.00 98.44 153 LYS A CA 1
ATOM 1294 C C . LYS A 1 153 ? -9.192 -5.636 21.743 1.00 98.44 153 LYS A C 1
ATOM 1296 O O . LYS A 1 153 ? -9.124 -4.665 20.996 1.00 98.44 153 LYS A O 1
ATOM 1301 N N . VAL A 1 154 ? -10.344 -6.133 22.181 1.00 98.25 154 VAL A N 1
ATOM 1302 C CA . VAL A 1 154 ? -11.653 -5.578 21.820 1.00 98.25 154 VAL A CA 1
ATOM 1303 C C . VAL A 1 154 ? -12.195 -4.753 22.977 1.00 98.25 154 VAL A C 1
ATOM 1305 O O . VAL A 1 154 ? -12.345 -5.275 24.082 1.00 98.25 154 VAL A O 1
ATOM 1308 N N . ASN A 1 155 ? -12.551 -3.499 22.703 1.00 97.25 155 ASN A N 1
ATOM 1309 C CA . ASN A 1 155 ? -13.217 -2.613 23.650 1.00 97.25 155 ASN A CA 1
ATOM 1310 C C . ASN A 1 155 ? -14.493 -2.063 23.000 1.00 97.25 155 ASN A C 1
ATOM 1312 O O . ASN A 1 155 ? -14.424 -1.351 22.002 1.00 97.25 155 ASN A O 1
ATOM 1316 N N . ASP A 1 156 ? -15.652 -2.416 23.564 1.00 94.50 156 ASP A N 1
ATOM 1317 C CA . ASP A 1 156 ? -16.981 -1.966 23.110 1.00 94.50 156 ASP A CA 1
ATOM 1318 C C . ASP A 1 156 ? -17.194 -2.088 21.587 1.00 94.50 156 ASP A C 1
ATOM 1320 O O . ASP A 1 156 ? -17.619 -1.152 20.915 1.00 94.50 156 ASP A O 1
ATOM 1324 N N . GLY A 1 157 ? -16.839 -3.240 21.014 1.00 94.12 157 GLY A N 1
ATOM 1325 C CA . GLY A 1 157 ? -17.017 -3.519 19.585 1.00 94.12 157 GLY A CA 1
ATOM 1326 C C . GLY A 1 157 ? -15.945 -2.942 18.652 1.00 94.12 157 GLY A C 1
ATOM 1327 O O . GLY A 1 157 ? -16.008 -3.220 17.458 1.00 94.12 157 GLY A O 1
ATOM 1328 N N . ILE A 1 158 ? -14.953 -2.205 19.167 1.00 97.56 158 ILE A N 1
ATOM 1329 C CA . ILE A 1 158 ? -13.774 -1.771 18.401 1.00 97.56 158 ILE A CA 1
ATOM 1330 C C . ILE A 1 158 ? -12.603 -2.706 18.709 1.00 97.56 158 ILE A C 1
ATOM 1332 O O . ILE A 1 158 ? -12.229 -2.882 19.871 1.00 97.56 158 ILE A O 1
ATOM 1336 N N . THR A 1 159 ? -12.011 -3.295 17.671 1.00 98.44 159 THR A N 1
ATOM 1337 C CA . THR A 1 159 ? -10.824 -4.151 17.783 1.00 98.44 159 THR A CA 1
ATOM 1338 C C . THR A 1 159 ? -9.564 -3.321 17.589 1.00 98.44 159 THR A C 1
ATOM 1340 O O . THR A 1 159 ? -9.303 -2.811 16.504 1.00 98.44 159 THR A O 1
ATOM 1343 N N . PHE A 1 160 ? -8.754 -3.202 18.633 1.00 98.50 160 PHE A N 1
ATOM 1344 C CA . PHE A 1 160 ? -7.460 -2.535 18.585 1.00 98.50 160 PHE A CA 1
ATOM 1345 C C . PHE A 1 160 ? -6.378 -3.549 18.239 1.00 98.50 160 PHE A C 1
ATOM 1347 O O . PHE A 1 160 ? -6.153 -4.474 19.014 1.00 98.50 160 PHE A O 1
ATOM 1354 N N . TYR A 1 161 ? -5.696 -3.357 17.1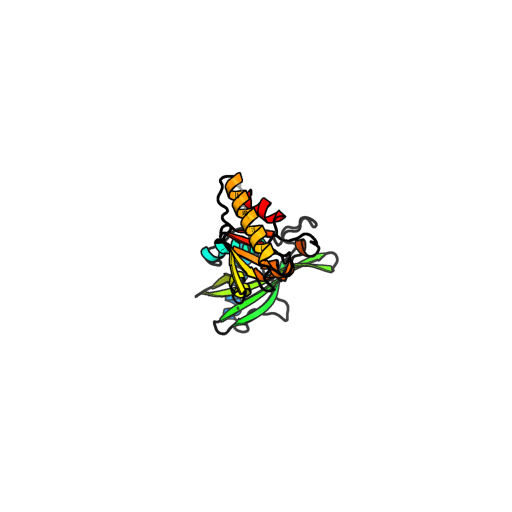14 1.00 98.50 161 TYR A N 1
ATOM 1355 C CA . TYR A 1 161 ? -4.521 -4.108 16.683 1.00 98.50 161 TYR A CA 1
ATOM 1356 C C . TYR A 1 161 ? -3.260 -3.303 16.988 1.00 98.50 161 TYR A C 1
ATOM 1358 O O . TYR A 1 161 ? -3.202 -2.104 16.708 1.00 98.50 161 TYR A O 1
ATOM 1366 N N . TYR A 1 162 ? -2.240 -3.941 17.557 1.00 97.88 162 TYR A N 1
ATOM 1367 C CA . TYR A 1 162 ? -1.030 -3.240 17.981 1.00 97.88 162 TYR A CA 1
ATOM 1368 C C . TYR A 1 162 ? 0.224 -4.120 17.914 1.00 97.88 162 TYR A C 1
ATOM 1370 O O . TYR A 1 162 ? 0.214 -5.294 18.296 1.00 97.88 162 TYR A O 1
ATOM 1378 N N . SER A 1 163 ? 1.332 -3.516 17.473 1.00 92.31 163 SER A N 1
ATOM 1379 C CA . SER A 1 163 ? 2.670 -4.125 17.490 1.00 92.31 163 SER A CA 1
ATOM 1380 C C . SER A 1 163 ? 3.432 -3.869 18.801 1.00 92.31 163 SER A C 1
ATOM 1382 O O . SER A 1 163 ? 4.400 -4.566 19.103 1.00 92.31 163 SER A O 1
ATOM 1384 N N . THR A 1 164 ? 2.992 -2.890 19.604 1.00 93.56 164 THR A N 1
ATOM 1385 C CA . THR A 1 164 ? 3.666 -2.444 20.837 1.00 93.56 164 THR A CA 1
ATOM 1386 C C . THR A 1 164 ? 2.847 -2.746 22.103 1.00 93.56 164 THR A C 1
ATOM 1388 O O . THR A 1 164 ? 2.203 -3.787 22.207 1.00 93.56 164 THR A O 1
ATOM 1391 N N . ASN A 1 165 ? 2.908 -1.882 23.120 1.00 95.69 165 ASN A N 1
ATOM 1392 C CA . ASN A 1 165 ? 2.108 -2.022 24.332 1.00 95.69 165 ASN A CA 1
ATOM 1393 C C . ASN A 1 165 ? 0.720 -1.418 24.120 1.00 95.69 165 ASN A C 1
ATOM 1395 O O . ASN A 1 165 ? 0.595 -0.356 23.513 1.00 95.69 165 ASN A O 1
ATOM 1399 N N . TYR A 1 166 ? -0.297 -2.054 24.692 1.00 97.06 166 TYR A N 1
ATOM 1400 C CA . TYR A 1 166 ? -1.667 -1.554 24.701 1.00 97.06 166 TYR A CA 1
ATOM 1401 C C . TYR A 1 166 ? -1.937 -0.694 25.938 1.00 97.06 166 TYR A C 1
ATOM 1403 O O . TYR A 1 166 ? -1.648 -1.116 27.058 1.00 97.06 166 TYR A O 1
ATOM 1411 N N . ASN A 1 167 ? -2.512 0.492 25.747 1.00 97.88 167 ASN A N 1
ATOM 1412 C CA . ASN A 1 167 ? -2.983 1.357 26.823 1.00 97.88 167 ASN A CA 1
ATOM 1413 C C . ASN A 1 167 ? -4.516 1.337 26.891 1.00 97.88 167 ASN A C 1
ATOM 1415 O O . ASN A 1 167 ? -5.212 2.001 26.122 1.00 97.88 167 ASN A O 1
ATOM 1419 N N . GLU A 1 168 ? -5.033 0.596 27.867 1.00 97.69 168 GLU A N 1
ATOM 1420 C CA . GLU A 1 168 ? -6.470 0.411 28.071 1.00 97.69 168 GLU A CA 1
ATOM 1421 C C . GLU A 1 168 ? -7.209 1.701 28.442 1.00 97.69 168 GLU A C 1
ATOM 1423 O O . GLU A 1 168 ? -8.338 1.910 28.005 1.00 97.69 168 GLU A O 1
ATOM 1428 N N . GLU A 1 169 ? -6.576 2.598 29.199 1.00 98.00 169 GLU A N 1
ATOM 1429 C CA . GLU A 1 169 ? -7.179 3.882 29.557 1.00 98.00 169 GLU A CA 1
ATOM 1430 C C . GLU A 1 169 ? -7.411 4.744 28.308 1.00 98.00 169 GLU A C 1
ATOM 1432 O O . GLU A 1 169 ? -8.495 5.302 28.128 1.00 98.00 169 GLU A O 1
ATOM 1437 N N . LYS A 1 170 ? -6.416 4.819 27.417 1.00 98.00 170 LYS A N 1
ATOM 1438 C CA . LYS A 1 170 ? -6.516 5.566 26.157 1.00 98.00 170 LYS A CA 1
ATOM 1439 C C . LYS A 1 170 ? -7.520 4.945 25.195 1.00 98.00 170 LYS A C 1
ATOM 1441 O O . LYS A 1 170 ? -8.353 5.666 24.654 1.00 98.00 170 LYS A O 1
ATOM 1446 N N . ALA A 1 171 ? -7.510 3.623 25.044 1.00 98.12 171 ALA A N 1
ATOM 1447 C CA . ALA A 1 171 ? -8.502 2.935 24.222 1.00 98.12 171 ALA A CA 1
ATOM 1448 C C . ALA A 1 171 ? -9.932 3.209 24.714 1.00 98.12 171 ALA A C 1
ATOM 1450 O O . ALA A 1 171 ? -10.815 3.536 23.925 1.00 98.12 171 ALA A O 1
ATOM 1451 N N . ASN A 1 172 ? -10.157 3.183 26.030 1.00 97.94 172 ASN A N 1
ATOM 1452 C CA . ASN A 1 172 ? -11.457 3.519 26.610 1.00 97.94 172 ASN A CA 1
ATOM 1453 C C . ASN A 1 172 ? -11.835 4.996 26.411 1.00 97.94 172 ASN A C 1
ATOM 1455 O O . ASN A 1 172 ? -13.009 5.300 26.186 1.00 97.94 172 ASN A O 1
ATOM 1459 N N . LYS A 1 173 ? -10.867 5.925 26.447 1.00 97.81 173 LYS A N 1
ATOM 1460 C CA . LYS A 1 173 ? -11.103 7.337 26.090 1.00 97.81 173 LYS A CA 1
ATOM 1461 C C . LYS A 1 173 ? -11.538 7.477 24.634 1.00 97.81 173 LYS A C 1
ATOM 1463 O O . LYS A 1 173 ? -12.518 8.176 24.377 1.00 97.81 173 LYS A O 1
ATOM 1468 N N . PHE A 1 174 ? -10.863 6.792 23.713 1.00 97.56 174 PHE A N 1
ATOM 1469 C CA . PHE A 1 174 ? -11.231 6.772 22.299 1.00 97.56 174 PHE A CA 1
ATOM 1470 C C . PHE A 1 174 ? -12.634 6.213 22.089 1.00 97.56 174 PHE A C 1
ATOM 1472 O O . PHE A 1 174 ? -13.461 6.880 21.481 1.00 97.56 174 PHE A O 1
ATOM 1479 N N . VAL A 1 175 ? -12.938 5.043 22.657 1.00 97.50 175 VAL A N 1
ATOM 1480 C CA . VAL A 1 175 ? -14.268 4.421 22.581 1.00 97.50 175 VAL A CA 1
ATOM 1481 C C . VAL A 1 175 ? -15.347 5.375 23.094 1.00 97.50 175 VAL A C 1
ATOM 1483 O O . VAL A 1 175 ? -16.348 5.608 22.419 1.00 97.50 175 VAL A O 1
ATOM 1486 N N . LYS A 1 176 ? -15.133 5.998 24.259 1.00 97.50 176 LYS A N 1
ATOM 1487 C CA . LYS A 1 176 ? -16.080 6.975 24.811 1.00 97.50 176 LYS A CA 1
ATOM 1488 C C . LYS A 1 176 ? -16.271 8.168 23.872 1.00 97.50 176 LYS A C 1
ATOM 1490 O O . LYS A 1 176 ? -17.402 8.608 23.676 1.00 97.50 176 LYS A O 1
ATOM 1495 N N . PHE A 1 177 ? -15.187 8.698 23.305 1.00 97.06 177 PHE A N 1
ATOM 1496 C CA . PHE A 1 177 ? -15.252 9.785 22.331 1.00 97.06 177 PHE A CA 1
ATOM 1497 C C . PHE A 1 177 ? -16.019 9.368 21.070 1.00 97.06 177 PHE A C 1
ATOM 1499 O O . PHE A 1 177 ? -16.950 10.064 20.681 1.00 97.06 177 PHE A O 1
ATOM 1506 N N . HIS A 1 178 ? -15.684 8.216 20.491 1.00 95.06 178 HIS A N 1
ATOM 1507 C CA . HIS A 1 178 ? -16.335 7.621 19.326 1.00 95.06 178 HIS A CA 1
ATOM 1508 C C . HIS A 1 178 ? -17.848 7.500 19.535 1.00 95.06 178 HIS A C 1
ATOM 1510 O O . HIS A 1 178 ? -18.616 8.057 18.757 1.00 95.06 178 HIS A O 1
ATOM 1516 N N . ARG A 1 179 ? -18.288 6.882 20.639 1.00 95.50 179 ARG A N 1
ATOM 1517 C CA . ARG A 1 179 ? -19.717 6.720 20.961 1.00 95.50 179 ARG A CA 1
ATOM 1518 C C . ARG A 1 179 ? -20.428 8.049 21.183 1.00 95.50 179 ARG A C 1
ATOM 1520 O O . ARG A 1 179 ? -21.570 8.229 20.762 1.00 95.50 179 ARG A O 1
ATOM 1527 N N . ASN A 1 180 ? -19.762 8.994 21.843 1.00 96.06 180 ASN A N 1
ATOM 1528 C CA . ASN A 1 180 ? -20.310 10.335 22.012 1.00 96.06 180 ASN A CA 1
ATOM 1529 C C . ASN A 1 180 ? -20.468 11.039 20.664 1.00 96.06 180 ASN A C 1
ATOM 1531 O O . ASN A 1 180 ? -21.493 11.680 20.448 1.00 96.06 180 ASN A O 1
ATOM 1535 N N . LEU A 1 181 ? -19.490 10.903 19.766 1.00 95.12 181 LEU A N 1
ATOM 1536 C CA . LEU A 1 181 ? -19.543 11.491 18.435 1.00 95.12 181 LEU A CA 1
ATOM 1537 C C . LEU A 1 181 ? -20.709 10.907 17.635 1.00 95.12 181 LEU A C 1
ATOM 1539 O O . LEU A 1 181 ? -21.542 11.680 17.176 1.00 95.12 181 LEU A O 1
ATOM 1543 N N . GLU A 1 182 ? -20.849 9.578 17.581 1.00 95.00 182 GLU A N 1
ATOM 1544 C CA . GLU A 1 182 ? -21.982 8.910 16.921 1.00 95.00 182 GLU A CA 1
ATOM 1545 C C . GLU A 1 182 ? -23.337 9.382 17.465 1.00 95.00 182 GLU A C 1
ATOM 1547 O O . GLU A 1 182 ? -24.271 9.662 16.712 1.00 95.00 182 GLU A O 1
ATOM 1552 N N . LYS A 1 183 ? -23.454 9.525 18.791 1.00 96.25 183 LYS A N 1
ATOM 1553 C CA . LYS A 1 183 ? -24.680 10.011 19.436 1.00 96.25 183 LYS A CA 1
ATOM 1554 C C . LYS A 1 183 ? -24.984 11.469 19.086 1.00 96.25 183 LYS A C 1
ATOM 1556 O O . LYS A 1 183 ? -26.150 11.814 18.889 1.00 96.25 183 LYS A O 1
ATOM 1561 N N . LEU A 1 184 ? -23.965 12.326 19.056 1.00 96.44 184 LEU A N 1
ATOM 1562 C CA . LEU A 1 184 ? -24.110 13.753 18.761 1.00 96.44 184 LEU A CA 1
ATOM 1563 C C . LEU A 1 184 ? -24.475 13.991 17.293 1.00 96.44 184 LEU A C 1
ATOM 1565 O O . LEU A 1 184 ? -25.334 14.822 17.009 1.00 96.44 184 LEU A O 1
ATOM 1569 N N . THR A 1 185 ? -23.854 13.250 16.376 1.00 94.94 185 THR A N 1
ATOM 1570 C CA . THR A 1 185 ? -24.066 13.388 14.927 1.00 94.94 185 THR A CA 1
ATOM 1571 C C . THR A 1 185 ? -25.246 12.566 14.419 1.00 94.94 185 THR A C 1
ATOM 1573 O O . THR A 1 185 ? -25.747 12.832 13.329 1.00 94.94 185 THR A O 1
ATOM 1576 N N . LYS A 1 186 ? -25.716 11.588 15.208 1.00 94.81 186 LYS A N 1
ATOM 1577 C CA . LYS A 1 186 ? -26.695 10.565 14.804 1.00 94.81 186 LYS A CA 1
ATOM 1578 C C . LYS A 1 186 ? -26.224 9.752 13.591 1.00 94.81 186 LYS A C 1
ATOM 1580 O O . LYS A 1 186 ? -27.046 9.288 12.803 1.00 94.81 186 LYS A O 1
ATOM 1585 N N . GLN A 1 187 ? -24.911 9.592 13.443 1.00 92.31 187 GLN A N 1
ATOM 1586 C CA . GLN A 1 187 ? -24.273 8.808 12.389 1.00 92.31 187 GLN A CA 1
ATOM 1587 C C . GLN A 1 187 ? -23.496 7.659 13.024 1.00 92.31 187 GLN A C 1
ATOM 1589 O O . GLN A 1 187 ? -22.824 7.852 14.032 1.00 92.31 187 GLN A O 1
ATOM 1594 N N . SER A 1 188 ? -23.581 6.467 12.440 1.00 89.62 188 SER A N 1
ATOM 1595 C CA . SER A 1 188 ? -22.724 5.347 12.831 1.00 89.62 188 SER A CA 1
ATOM 1596 C C . SER A 1 188 ? -21.359 5.491 12.175 1.00 89.62 188 SER A C 1
ATOM 1598 O O . SER A 1 188 ? -21.285 5.677 10.959 1.00 89.62 188 SER A O 1
ATOM 1600 N N . SER A 1 189 ? -20.291 5.333 12.947 1.00 87.75 189 SER A N 1
ATOM 1601 C CA . SER A 1 189 ? -18.952 5.231 12.388 1.00 87.75 189 SER A CA 1
ATOM 1602 C C . SER A 1 189 ? -18.795 3.895 11.658 1.00 87.75 189 SER A C 1
ATOM 1604 O O . SER A 1 189 ? -19.183 2.853 12.198 1.00 87.75 189 SER A O 1
ATOM 1606 N N . PRO A 1 190 ? -18.167 3.867 10.472 1.00 87.06 190 PRO A N 1
ATOM 1607 C CA . PRO A 1 190 ? -17.764 2.608 9.861 1.00 87.06 190 PRO A CA 1
ATOM 1608 C C . PRO A 1 190 ? -16.594 1.951 10.609 1.00 87.06 190 PRO A C 1
ATOM 1610 O O . PRO A 1 190 ? -16.348 0.763 10.406 1.00 87.06 190 PRO A O 1
ATOM 1613 N N . ILE A 1 191 ? -15.882 2.687 11.477 1.00 92.56 191 ILE A N 1
ATOM 1614 C CA . ILE A 1 191 ? -14.662 2.214 12.134 1.00 92.56 191 ILE A CA 1
ATOM 1615 C C . ILE A 1 191 ? -14.966 1.108 13.144 1.00 92.56 191 ILE A C 1
ATOM 1617 O O . ILE A 1 191 ? -15.645 1.310 14.149 1.00 92.56 191 ILE A O 1
ATOM 1621 N N . LYS A 1 192 ? -14.389 -0.064 12.880 1.00 95.31 192 LYS A N 1
ATOM 1622 C CA . LYS A 1 192 ? -14.461 -1.279 13.703 1.00 95.31 192 LYS A CA 1
ATOM 1623 C C . LYS A 1 192 ? -13.085 -1.766 14.134 1.00 95.31 192 LYS A C 1
ATOM 1625 O O . LYS A 1 192 ? -12.977 -2.464 15.139 1.00 95.31 192 LYS A O 1
ATOM 1630 N N . ASN A 1 193 ? -12.041 -1.392 13.400 1.00 97.44 193 ASN A N 1
ATOM 1631 C CA . ASN A 1 193 ? -10.670 -1.804 13.652 1.00 97.44 193 ASN A CA 1
ATOM 1632 C C . ASN A 1 193 ? -9.785 -0.571 13.824 1.00 97.44 193 ASN A C 1
ATOM 1634 O O . ASN A 1 193 ? -9.851 0.359 13.026 1.00 97.44 193 ASN A O 1
ATOM 1638 N N . TYR A 1 194 ? -8.931 -0.580 14.839 1.00 97.75 194 TYR A N 1
ATOM 1639 C CA . TYR A 1 194 ? -7.967 0.479 15.115 1.00 97.75 194 TYR A CA 1
ATOM 1640 C C . TYR A 1 194 ? -6.557 -0.112 15.085 1.00 97.75 194 TYR A C 1
ATOM 1642 O O . TYR A 1 194 ? -6.197 -0.887 15.967 1.00 97.75 194 TYR A O 1
ATOM 1650 N N . TYR A 1 195 ? -5.740 0.258 14.105 1.00 97.81 195 TYR A N 1
ATOM 1651 C CA . TYR A 1 195 ? -4.346 -0.169 13.997 1.00 97.81 195 TYR A CA 1
ATOM 1652 C C . TYR A 1 195 ? -3.434 0.895 14.604 1.00 97.81 195 TYR A C 1
ATOM 1654 O O . TYR A 1 195 ? -3.272 1.999 14.078 1.00 97.81 195 TYR A O 1
ATOM 1662 N N . LYS A 1 196 ? -2.825 0.556 15.738 1.00 96.88 196 LYS A N 1
ATOM 1663 C CA . LYS A 1 196 ? -1.855 1.396 16.434 1.00 96.88 196 LYS A CA 1
ATOM 1664 C C . LYS A 1 196 ? -0.442 1.019 15.999 1.00 96.88 196 LYS A C 1
ATOM 1666 O O . LYS A 1 196 ? 0.118 0.038 16.490 1.00 96.88 196 LYS A O 1
ATOM 1671 N N . CYS A 1 197 ? 0.148 1.846 15.146 1.00 95.88 197 CYS A N 1
ATOM 1672 C CA . CYS A 1 197 ? 1.549 1.736 14.761 1.00 95.88 197 CYS A CA 1
ATOM 1673 C C . CYS A 1 197 ? 2.423 2.617 15.674 1.00 95.88 197 CYS A C 1
ATOM 1675 O O . CYS A 1 197 ? 1.999 3.671 16.157 1.00 95.88 197 CYS A O 1
ATOM 1677 N N . LYS A 1 198 ? 3.670 2.201 15.896 1.00 94.00 198 LYS A N 1
ATOM 1678 C CA . LYS A 1 198 ? 4.700 2.854 16.716 1.00 94.00 198 LYS A CA 1
ATOM 1679 C C . LYS A 1 198 ? 5.102 4.232 16.191 1.00 94.00 198 LYS A C 1
ATOM 1681 O O . LYS A 1 198 ? 5.554 5.070 16.964 1.00 94.00 198 LYS A O 1
ATOM 1686 N N . ASN A 1 199 ? 5.009 4.439 14.882 1.00 92.31 199 ASN A N 1
ATOM 1687 C CA . ASN A 1 199 ? 5.327 5.684 14.195 1.00 92.31 199 ASN A CA 1
ATOM 1688 C C . ASN A 1 199 ? 4.747 5.663 12.767 1.00 92.31 199 ASN A C 1
ATOM 1690 O O . ASN A 1 199 ? 4.245 4.634 12.308 1.00 92.31 199 ASN A O 1
ATOM 1694 N N . THR A 1 200 ? 4.843 6.790 12.059 1.00 92.06 200 THR A N 1
ATOM 1695 C CA . THR A 1 200 ? 4.428 6.923 10.653 1.00 92.06 200 THR A CA 1
ATOM 1696 C C . THR A 1 200 ? 5.117 5.911 9.743 1.00 92.06 200 THR A C 1
ATOM 1698 O O . THR A 1 200 ? 4.476 5.361 8.858 1.00 92.06 200 THR A O 1
ATOM 1701 N N . GLN A 1 201 ? 6.397 5.611 9.984 1.00 92.31 201 GLN A N 1
ATOM 1702 C CA . GLN A 1 201 ? 7.129 4.637 9.175 1.00 92.31 201 GLN A CA 1
ATOM 1703 C C . GLN A 1 201 ? 6.492 3.242 9.254 1.00 92.31 201 GLN A C 1
ATOM 1705 O O . GLN A 1 201 ? 6.270 2.626 8.222 1.00 92.31 201 GLN A O 1
ATOM 1710 N N . GLU A 1 202 ? 6.119 2.761 10.443 1.00 94.50 202 GLU A N 1
ATOM 1711 C CA . GLU A 1 202 ? 5.426 1.470 10.565 1.00 94.50 202 GLU A CA 1
ATOM 1712 C C . GLU A 1 202 ? 4.040 1.498 9.915 1.00 94.50 202 GLU A C 1
ATOM 1714 O O . GLU A 1 202 ? 3.648 0.529 9.272 1.00 94.50 202 GLU A O 1
ATOM 1719 N N . ALA A 1 203 ? 3.322 2.620 10.024 1.00 94.44 203 ALA A N 1
ATOM 1720 C CA . ALA A 1 203 ? 2.023 2.783 9.373 1.00 94.44 203 ALA A CA 1
ATOM 1721 C C . ALA A 1 203 ? 2.113 2.717 7.838 1.00 94.44 203 ALA A C 1
ATOM 1723 O O . ALA A 1 203 ? 1.178 2.253 7.195 1.00 94.44 203 ALA A O 1
ATOM 1724 N N . LEU A 1 204 ? 3.236 3.131 7.250 1.00 94.56 204 LEU A N 1
ATOM 1725 C CA . LEU A 1 204 ? 3.522 2.960 5.823 1.00 94.56 204 LEU A CA 1
ATOM 1726 C C . LEU A 1 204 ? 3.997 1.532 5.505 1.00 94.56 204 LEU A C 1
ATOM 1728 O O . LEU A 1 204 ? 3.554 0.918 4.530 1.00 94.56 204 LEU A O 1
ATOM 1732 N N . GLU A 1 205 ? 4.862 0.973 6.353 1.00 95.81 205 GLU A N 1
ATOM 1733 C CA . GLU A 1 205 ? 5.454 -0.352 6.163 1.00 95.81 205 GLU A CA 1
ATOM 1734 C C . GLU A 1 205 ? 4.418 -1.471 6.169 1.00 95.81 205 GLU A C 1
ATOM 1736 O O . GLU A 1 205 ? 4.587 -2.419 5.399 1.00 95.81 205 GLU A O 1
ATOM 1741 N N . ILE A 1 206 ? 3.333 -1.368 6.952 1.00 96.88 206 ILE A N 1
ATOM 1742 C CA . ILE A 1 206 ? 2.266 -2.379 6.910 1.00 96.88 206 ILE A CA 1
ATOM 1743 C C . ILE A 1 206 ? 1.676 -2.502 5.501 1.00 96.88 206 ILE A C 1
ATOM 1745 O O . ILE A 1 206 ? 1.493 -3.621 5.038 1.00 96.88 206 ILE A O 1
ATOM 1749 N N . PHE A 1 207 ? 1.529 -1.409 4.744 1.00 96.62 207 PHE A N 1
ATOM 1750 C CA . PHE A 1 207 ? 1.082 -1.455 3.343 1.00 96.62 207 PHE A CA 1
ATOM 1751 C C . PHE A 1 207 ? 2.166 -1.910 2.358 1.00 96.62 207 PHE A C 1
ATOM 1753 O O . PHE A 1 207 ? 1.875 -2.135 1.186 1.00 96.62 207 PHE A O 1
ATOM 1760 N N . GLY A 1 208 ? 3.411 -2.067 2.809 1.00 97.38 208 GLY A N 1
ATOM 1761 C CA . GLY A 1 208 ? 4.559 -2.364 1.957 1.00 97.38 208 GLY A CA 1
ATOM 1762 C C . GLY A 1 208 ? 5.304 -1.122 1.462 1.00 97.38 208 GLY A C 1
ATOM 1763 O O . GLY A 1 208 ? 6.223 -1.249 0.658 1.00 97.38 208 GLY A O 1
ATOM 1764 N N . ILE A 1 209 ? 4.981 0.076 1.952 1.00 96.81 209 ILE A N 1
ATOM 1765 C CA . ILE A 1 209 ? 5.678 1.313 1.584 1.00 96.81 209 ILE A CA 1
ATOM 1766 C C . ILE A 1 209 ? 6.912 1.449 2.481 1.00 96.81 209 ILE A C 1
ATOM 1768 O O . ILE A 1 209 ? 6.809 1.749 3.664 1.00 96.81 209 ILE A O 1
ATOM 1772 N N . GLN A 1 210 ? 8.095 1.182 1.929 1.00 96.25 210 GLN A N 1
ATOM 1773 C CA . GLN A 1 210 ? 9.362 1.226 2.672 1.00 96.25 210 GLN A CA 1
ATOM 1774 C C . GLN A 1 210 ? 9.913 2.651 2.781 1.00 96.25 210 GLN A C 1
ATOM 1776 O O . GLN A 1 210 ? 10.624 2.981 3.726 1.00 96.25 210 GLN A O 1
ATOM 1781 N N . PHE A 1 211 ? 9.600 3.493 1.799 1.00 95.00 211 PHE A N 1
ATOM 1782 C CA . PHE A 1 211 ? 9.984 4.897 1.762 1.00 95.00 211 PHE A CA 1
ATOM 1783 C C . PHE A 1 211 ? 8.996 5.664 0.887 1.00 95.00 211 PHE A C 1
ATOM 1785 O O . PHE A 1 211 ? 8.611 5.164 -0.168 1.00 95.00 211 PHE A O 1
ATOM 1792 N N . ALA A 1 212 ? 8.644 6.884 1.284 1.00 93.38 212 ALA A N 1
ATOM 1793 C CA . ALA A 1 212 ? 7.890 7.825 0.464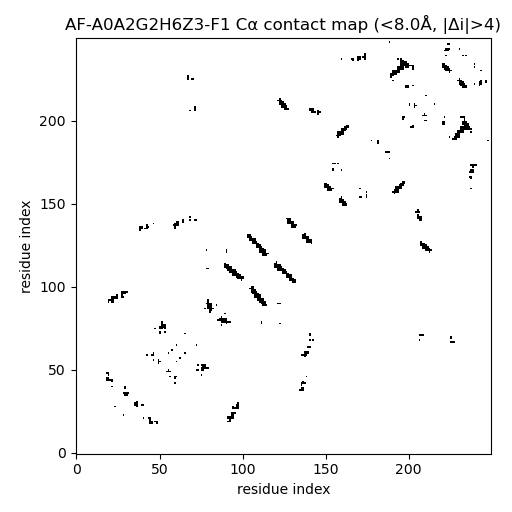 1.00 93.38 212 ALA A CA 1
ATOM 1794 C C . ALA A 1 212 ? 8.388 9.249 0.736 1.00 93.38 212 ALA A C 1
ATOM 1796 O O . ALA A 1 212 ? 8.332 9.728 1.869 1.00 93.38 212 ALA A O 1
ATOM 1797 N N . LEU A 1 213 ? 8.846 9.949 -0.302 1.00 91.19 213 LEU A N 1
ATOM 1798 C CA . LEU A 1 213 ? 9.459 11.274 -0.204 1.00 91.19 213 LEU A CA 1
ATOM 1799 C C . LEU A 1 213 ? 8.506 12.293 0.430 1.00 91.19 213 LEU A C 1
ATOM 1801 O O . LEU A 1 213 ? 8.925 13.089 1.268 1.00 91.19 213 LEU A O 1
ATOM 1805 N N . ARG A 1 214 ? 7.209 12.214 0.098 1.00 85.44 214 ARG A N 1
ATOM 1806 C CA . ARG A 1 214 ? 6.153 13.058 0.689 1.00 85.44 214 ARG A CA 1
ATOM 1807 C C . ARG A 1 214 ? 6.035 12.911 2.213 1.00 85.44 214 ARG A C 1
ATOM 1809 O O . ARG A 1 214 ? 5.600 13.842 2.879 1.00 85.44 214 ARG A O 1
ATOM 1816 N N . SER A 1 215 ? 6.440 11.762 2.752 1.00 82.81 215 SER A N 1
ATOM 1817 C CA . SER A 1 215 ? 6.376 11.430 4.180 1.00 82.81 215 SER A CA 1
ATOM 1818 C C . SER A 1 215 ? 7.742 11.512 4.868 1.00 82.81 215 SER A C 1
ATOM 1820 O O . SER A 1 215 ? 7.804 11.490 6.093 1.00 82.81 215 SER A O 1
ATOM 1822 N N . ALA A 1 216 ? 8.841 11.655 4.117 1.00 75.19 216 ALA A N 1
ATOM 1823 C CA . ALA A 1 216 ? 10.205 11.586 4.651 1.00 75.19 216 ALA A CA 1
ATOM 1824 C C . ALA A 1 216 ? 10.529 12.695 5.672 1.00 75.19 216 ALA A C 1
ATOM 1826 O O . ALA A 1 216 ? 11.433 12.533 6.485 1.00 75.19 216 ALA A O 1
ATOM 1827 N N . ASN A 1 217 ? 9.770 13.797 5.653 1.00 70.50 217 ASN A N 1
ATOM 1828 C CA . ASN A 1 217 ? 9.903 14.921 6.585 1.00 70.50 217 ASN A CA 1
ATOM 1829 C C . ASN A 1 217 ? 8.595 15.244 7.331 1.00 70.50 217 ASN A C 1
ATOM 1831 O O . ASN A 1 217 ? 8.475 16.322 7.917 1.00 70.50 217 ASN A O 1
ATOM 1835 N N . SER A 1 218 ? 7.588 14.360 7.305 1.00 65.81 218 SER A N 1
ATOM 1836 C CA . SER A 1 218 ? 6.337 14.623 8.023 1.00 65.81 218 SER A CA 1
ATOM 1837 C C . SER A 1 218 ? 6.530 14.364 9.520 1.00 65.81 218 SER A C 1
ATOM 1839 O O . SER A 1 218 ? 6.528 13.219 9.966 1.00 65.81 218 SER A O 1
ATOM 1841 N N . GLY A 1 219 ? 6.698 15.432 10.301 1.00 64.12 219 GLY A N 1
ATOM 1842 C CA . GLY A 1 219 ? 6.660 15.372 11.769 1.00 64.12 219 GLY A CA 1
ATOM 1843 C C . GLY A 1 219 ? 5.238 15.326 12.344 1.00 64.12 219 GLY A C 1
ATOM 1844 O O . GLY A 1 219 ? 5.065 15.129 13.545 1.00 64.12 219 GLY A O 1
ATOM 1845 N N . SER A 1 220 ? 4.220 15.528 11.504 1.00 66.56 220 SER A N 1
ATOM 1846 C CA . SER A 1 220 ? 2.815 15.387 11.876 1.00 66.56 220 SER A CA 1
ATOM 1847 C C . SER A 1 220 ? 2.450 13.913 12.027 1.00 66.56 220 SER A C 1
ATOM 1849 O O . SER A 1 220 ? 2.954 13.059 11.297 1.00 66.56 220 SER A O 1
ATOM 1851 N N . GLY A 1 221 ? 1.558 13.622 12.974 1.00 76.50 221 GLY A N 1
ATOM 1852 C CA . GLY A 1 221 ? 0.973 12.294 13.099 1.00 76.50 221 GLY A CA 1
ATOM 1853 C C . GLY A 1 221 ? 0.352 11.812 11.788 1.00 76.50 221 GLY A C 1
ATOM 1854 O O . GLY A 1 221 ? -0.040 12.616 10.947 1.00 76.50 221 GLY A O 1
ATOM 1855 N N . PHE A 1 222 ? 0.319 10.494 11.614 1.00 8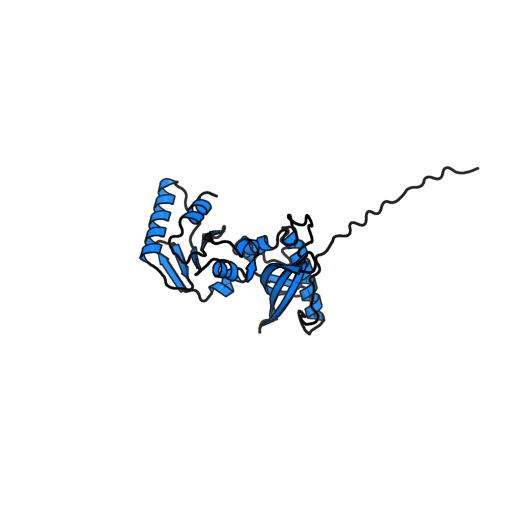7.50 222 PHE A N 1
ATOM 1856 C CA . PHE A 1 222 ? -0.342 9.839 10.492 1.00 87.50 222 PHE A CA 1
ATOM 1857 C C . PHE A 1 222 ? -1.623 9.187 10.992 1.00 87.50 222 PHE A C 1
ATOM 1859 O O . PHE A 1 222 ? -1.579 8.426 11.963 1.00 87.50 222 PHE A O 1
ATOM 1866 N N . GLY A 1 223 ? -2.737 9.461 10.332 1.00 91.44 223 GLY A N 1
ATOM 1867 C CA . GLY A 1 223 ? -4.015 8.819 10.567 1.00 91.44 223 GLY A CA 1
ATOM 1868 C C . GLY A 1 223 ? -4.786 8.714 9.263 1.00 91.44 223 GLY A C 1
ATOM 1869 O O . GLY A 1 223 ? -4.893 9.680 8.512 1.00 91.44 223 GLY A O 1
ATOM 1870 N N . MET A 1 224 ? -5.318 7.531 8.986 1.00 91.75 224 MET A N 1
ATOM 1871 C CA . MET A 1 224 ? -6.176 7.313 7.827 1.00 91.75 224 MET A CA 1
ATOM 1872 C C . MET A 1 224 ? -7.244 6.279 8.144 1.00 91.75 224 MET A C 1
ATOM 1874 O O . MET A 1 224 ? -7.029 5.391 8.972 1.00 91.75 224 MET A O 1
ATOM 1878 N N . SER A 1 225 ? -8.377 6.385 7.465 1.00 92.31 225 SER A N 1
ATOM 1879 C CA . SER A 1 225 ? -9.418 5.368 7.473 1.00 92.31 225 SER A CA 1
ATOM 1880 C C . SER A 1 225 ? -9.600 4.765 6.089 1.00 92.31 225 SER A C 1
ATOM 1882 O O . SER A 1 225 ? -9.235 5.380 5.086 1.00 92.31 225 SER A O 1
ATOM 1884 N N . ASP A 1 226 ? -10.148 3.556 6.044 1.00 88.88 226 ASP A N 1
ATOM 1885 C CA . ASP A 1 226 ? -10.611 2.937 4.809 1.00 88.88 226 ASP A CA 1
ATOM 1886 C C . ASP A 1 226 ? -12.103 2.581 4.868 1.00 88.88 226 ASP A C 1
ATOM 1888 O O . ASP A 1 226 ? -12.739 2.556 5.928 1.00 88.88 226 ASP A O 1
ATOM 1892 N N . ASP A 1 227 ? -12.651 2.242 3.702 1.00 86.56 227 ASP A N 1
ATOM 1893 C CA . ASP A 1 227 ? -14.054 1.849 3.531 1.00 86.56 227 ASP A CA 1
ATOM 1894 C C . ASP A 1 227 ? -14.403 0.519 4.236 1.00 86.56 227 ASP A C 1
ATOM 1896 O O . ASP A 1 227 ? -15.569 0.125 4.306 1.00 86.56 227 ASP A O 1
ATOM 1900 N N . TYR A 1 228 ? -13.403 -0.194 4.766 1.00 88.38 228 TYR A N 1
ATOM 1901 C CA . TYR A 1 228 ? -13.550 -1.468 5.473 1.00 88.38 228 TYR A CA 1
ATOM 1902 C C . TYR A 1 228 ? -13.627 -1.295 6.991 1.00 88.38 228 TYR A C 1
ATOM 1904 O O . TYR A 1 228 ? -13.721 -2.282 7.729 1.00 88.38 228 TYR A O 1
ATOM 1912 N N . GLY A 1 229 ? -13.646 -0.048 7.462 1.00 92.25 229 GLY A N 1
ATOM 1913 C CA . GLY A 1 229 ? -13.753 0.264 8.875 1.00 92.25 229 GLY A CA 1
ATOM 1914 C C . GLY A 1 229 ? -12.434 0.115 9.620 1.00 92.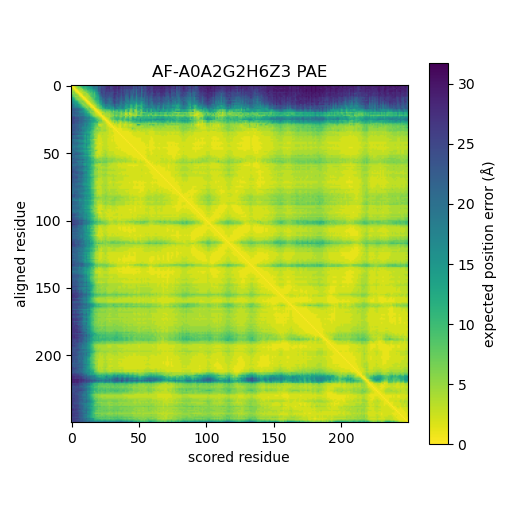25 229 GLY A C 1
ATOM 1915 O O . GLY A 1 229 ? -12.449 -0.061 10.841 1.00 92.25 229 GLY A O 1
ATOM 1916 N N . ASN A 1 230 ? -11.301 0.160 8.922 1.00 95.12 230 ASN A N 1
ATOM 1917 C CA . ASN A 1 230 ? -10.001 0.262 9.559 1.00 95.12 230 ASN A CA 1
ATOM 1918 C C . ASN A 1 230 ? -9.655 1.734 9.762 1.00 95.12 230 ASN A C 1
ATOM 1920 O O . ASN A 1 230 ? -9.827 2.552 8.867 1.00 95.12 230 ASN A O 1
ATOM 1924 N N . PHE A 1 231 ? -9.128 2.059 10.936 1.00 96.38 231 PHE A N 1
ATOM 1925 C CA . PHE A 1 231 ? -8.457 3.318 11.213 1.00 96.38 231 PHE A CA 1
ATOM 1926 C C . PHE A 1 231 ? -7.009 3.016 11.591 1.00 96.38 231 PHE A C 1
ATOM 1928 O O . PHE A 1 231 ? -6.753 2.326 12.577 1.00 96.38 231 PHE A O 1
ATOM 1935 N N . ILE A 1 232 ? -6.059 3.480 10.787 1.00 95.94 232 ILE A N 1
ATOM 1936 C CA . ILE A 1 232 ? -4.630 3.218 10.941 1.00 95.94 232 ILE A CA 1
ATOM 1937 C C . ILE A 1 232 ? -3.961 4.484 11.451 1.00 95.94 232 ILE A C 1
ATOM 1939 O O . ILE A 1 232 ? -4.159 5.553 10.883 1.00 95.94 232 ILE A O 1
ATOM 1943 N N . THR A 1 233 ? -3.132 4.362 12.489 1.00 95.25 233 THR A N 1
ATOM 1944 C CA . THR A 1 233 ? -2.418 5.501 13.079 1.00 95.25 233 THR A CA 1
ATOM 1945 C C . THR A 1 233 ? -0.929 5.243 13.221 1.00 95.25 233 THR A C 1
ATOM 1947 O O . THR A 1 233 ? -0.514 4.148 13.591 1.00 95.25 233 THR A O 1
ATOM 1950 N N . GLY A 1 234 ? -0.124 6.275 12.983 1.00 93.44 234 GLY A N 1
ATOM 1951 C CA . GLY A 1 234 ? 1.329 6.280 13.134 1.00 93.44 234 GLY A CA 1
ATOM 1952 C C . GLY A 1 234 ? 1.821 7.091 14.332 1.00 93.44 234 GLY A C 1
ATOM 1953 O O . GLY A 1 234 ? 2.927 7.614 14.280 1.00 93.44 234 GLY A O 1
ATOM 1954 N N . ILE A 1 235 ? 1.016 7.259 15.388 1.00 92.12 235 ILE A N 1
ATOM 1955 C CA . ILE A 1 235 ? 1.378 8.107 16.544 1.00 92.12 235 ILE A CA 1
ATOM 1956 C C . ILE A 1 235 ? 1.591 7.346 17.857 1.00 92.12 235 ILE A C 1
ATOM 1958 O O . ILE A 1 235 ? 1.715 7.961 18.914 1.00 92.12 235 ILE A O 1
ATOM 1962 N N . ASN A 1 236 ? 1.610 6.011 17.815 1.00 94.50 236 ASN A N 1
ATOM 1963 C CA . ASN A 1 236 ? 1.746 5.149 18.990 1.00 94.50 236 ASN A CA 1
ATOM 1964 C C . ASN A 1 236 ? 0.739 5.465 20.112 1.00 94.50 236 ASN A C 1
ATOM 1966 O O . ASN A 1 236 ? 1.079 5.437 21.298 1.00 94.50 236 ASN A O 1
ATOM 1970 N N . SER A 1 237 ? -0.517 5.732 19.751 1.00 94.25 237 SER A N 1
ATOM 1971 C CA . SER A 1 237 ? -1.590 6.029 20.704 1.00 94.25 237 SER A CA 1
ATOM 1972 C C . SER A 1 237 ? -2.913 5.416 20.258 1.00 94.25 237 SER A C 1
ATOM 1974 O O . SER A 1 237 ? -3.214 5.391 19.068 1.00 94.25 237 SER A O 1
ATOM 1976 N N . GLU A 1 238 ? -3.706 4.940 21.215 1.00 96.00 238 GLU A N 1
ATOM 1977 C CA . GLU A 1 238 ? -5.060 4.404 21.016 1.00 96.00 238 GLU A CA 1
ATOM 1978 C C . GLU A 1 238 ? -6.135 5.498 20.906 1.00 96.00 238 GLU A C 1
ATOM 1980 O O . GLU A 1 238 ? -7.288 5.189 20.637 1.00 96.00 238 GLU A O 1
ATOM 1985 N N . ASP A 1 239 ? -5.779 6.763 21.139 1.00 94.12 239 ASP A N 1
ATOM 1986 C CA . ASP A 1 239 ? -6.689 7.910 21.217 1.00 94.12 239 ASP A CA 1
ATOM 1987 C C . ASP A 1 239 ? -6.345 9.022 20.219 1.00 94.12 239 ASP A C 1
ATOM 1989 O O . ASP A 1 239 ? -6.436 10.209 20.538 1.00 94.12 239 ASP A O 1
ATOM 1993 N N . TYR A 1 240 ? -5.953 8.667 18.991 1.00 93.62 240 TYR A N 1
ATOM 1994 C CA . TYR A 1 240 ? -5.663 9.678 17.977 1.00 93.62 240 TYR A CA 1
ATOM 1995 C C . TYR A 1 240 ? -6.940 10.302 17.404 1.00 93.62 240 TYR A C 1
ATOM 1997 O O . TYR A 1 240 ? -7.508 9.824 16.426 1.00 93.62 240 TYR A O 1
ATOM 2005 N N . LEU A 1 241 ? -7.402 11.386 18.028 1.00 92.88 241 LEU A N 1
ATOM 2006 C CA . LEU A 1 241 ? -8.699 11.981 17.696 1.00 92.88 241 LEU A CA 1
ATOM 2007 C C . LEU A 1 241 ? -8.673 12.889 16.460 1.00 92.88 241 LEU A C 1
ATOM 2009 O O . LEU A 1 241 ? -9.694 13.004 15.795 1.00 92.88 241 LEU A O 1
ATOM 2013 N N . HIS A 1 242 ? -7.543 13.534 16.153 1.00 91.56 242 HIS A N 1
ATOM 2014 C CA . HIS A 1 242 ? -7.468 14.542 15.086 1.00 91.56 242 HIS A CA 1
ATOM 2015 C C . HIS A 1 242 ? -7.870 13.965 13.719 1.00 91.56 242 HIS A C 1
ATOM 2017 O O . HIS A 1 242 ? -8.880 14.375 13.153 1.00 91.56 242 HIS A O 1
ATOM 2023 N N . ASP A 1 243 ? -7.140 12.961 13.229 1.00 91.38 243 ASP A N 1
ATOM 2024 C CA . ASP A 1 243 ? -7.421 12.351 11.920 1.00 91.38 243 ASP A CA 1
ATOM 2025 C C . ASP A 1 243 ? -8.642 11.431 11.949 1.00 91.38 243 ASP A C 1
ATOM 2027 O O . ASP A 1 243 ? -9.282 11.211 10.920 1.00 91.38 243 ASP A O 1
ATOM 2031 N N . TYR A 1 244 ? -9.014 10.939 13.133 1.00 93.12 244 TYR A N 1
ATOM 2032 C CA . TYR A 1 244 ? -10.256 10.198 13.305 1.00 93.12 244 TYR A CA 1
ATOM 2033 C C . TYR A 1 244 ? -11.477 11.091 13.051 1.00 93.12 244 TYR A C 1
ATOM 2035 O O . TYR A 1 244 ? -12.414 10.668 12.384 1.00 93.12 244 TYR A O 1
ATOM 2043 N N . VAL A 1 245 ? -11.471 12.337 13.537 1.00 92.81 245 VAL A N 1
ATOM 2044 C CA . VAL A 1 245 ? -12.566 13.285 13.281 1.00 92.81 245 VAL A CA 1
ATOM 2045 C C . VAL A 1 245 ? -12.659 13.622 11.794 1.00 92.81 245 VAL A C 1
ATOM 2047 O O . VAL A 1 245 ? -13.760 13.594 11.252 1.00 92.81 245 VAL A O 1
ATOM 2050 N N . HIS A 1 246 ? -11.530 13.872 11.120 1.00 89.94 246 HIS A N 1
ATOM 2051 C CA . HIS A 1 246 ? -11.518 14.075 9.662 1.00 89.94 246 HIS A CA 1
ATOM 2052 C C . HIS A 1 246 ? -12.089 12.862 8.921 1.00 89.94 246 HIS A C 1
ATOM 2054 O O . HIS A 1 246 ? -12.927 13.023 8.044 1.00 89.94 246 HIS A O 1
ATOM 2060 N N . SER A 1 247 ? -11.708 11.655 9.344 1.00 87.75 247 SER A N 1
ATOM 2061 C CA . SER A 1 247 ? -12.220 10.390 8.801 1.00 87.75 247 SER A CA 1
ATOM 2062 C C . SER A 1 247 ? -13.711 10.161 9.057 1.00 87.75 247 SER A C 1
ATOM 2064 O O . SER A 1 247 ? -14.368 9.477 8.287 1.00 87.75 247 SER A O 1
ATOM 2066 N N . PHE A 1 248 ? -14.255 10.677 10.159 1.00 88.81 248 PHE A N 1
ATOM 2067 C CA . PHE A 1 248 ? -15.664 10.486 10.503 1.00 88.81 248 PHE A CA 1
ATOM 2068 C C . PHE A 1 248 ? -16.594 11.346 9.634 1.00 88.81 248 PHE A C 1
ATOM 2070 O O . PHE A 1 248 ? -17.735 10.960 9.399 1.00 88.81 248 PHE A O 1
ATOM 2077 N N . PHE A 1 249 ? -16.128 12.523 9.206 1.00 87.69 249 PHE A N 1
ATOM 2078 C CA . PHE A 1 249 ? -16.941 13.505 8.480 1.00 87.69 249 PHE A CA 1
ATOM 2079 C C . PHE A 1 249 ? -16.632 13.619 6.981 1.00 87.69 249 PHE A C 1
ATOM 2081 O O . PHE A 1 249 ? -17.406 14.275 6.281 1.00 87.69 249 PHE A O 1
ATOM 2088 N N . GLY A 1 250 ? -15.508 13.065 6.519 1.00 77.25 250 GLY A N 1
ATOM 2089 C CA . GLY A 1 250 ? -15.140 12.994 5.100 1.00 77.25 250 GLY A CA 1
ATOM 2090 C C . GLY A 1 250 ? -15.923 11.922 4.362 1.00 77.25 250 GLY A C 1
ATOM 2091 O O . GLY A 1 250 ? -16.338 12.212 3.219 1.00 77.25 250 GLY A O 1
#

Solvent-accessible surface area (backbone atoms only — not comparable to full-atom values): 14035 Å² total; per-residue (Å²): 132,89,82,87,84,81,83,79,80,81,81,78,77,79,80,76,76,85,71,48,67,65,39,68,46,104,87,40,62,76,46,93,49,64,69,58,24,53,37,46,52,54,31,46,26,50,45,52,43,33,24,32,70,70,40,85,52,70,78,35,30,55,68,68,58,41,67,77,42,42,71,57,55,55,62,39,37,50,56,25,44,32,82,88,79,72,31,73,68,47,27,40,46,29,50,68,43,52,45,73,51,99,85,61,32,31,43,38,29,37,33,27,39,26,72,56,96,90,40,79,44,70,47,35,28,43,36,34,38,34,40,73,52,98,84,38,32,30,54,40,71,31,38,66,76,64,48,65,85,43,48,74,50,77,54,95,79,33,38,37,35,31,82,70,85,85,55,66,72,41,36,50,51,30,49,53,50,52,53,50,48,26,64,74,71,74,44,84,72,70,65,38,34,36,38,34,20,80,28,48,64,49,51,35,39,32,42,18,36,76,42,43,54,90,55,74,77,56,86,64,74,39,57,48,64,50,100,83,9,40,34,43,27,10,64,57,51,63,51,65,54,71,46,48,53,53,56,72,75,108